Protein AF-A0A356FE10-F1 (afdb_monomer)

Nearest PDB structures (foldseek):
  3fyi-assembly2_D  TM=6.709E-01  e=7.633E-11  Cereibacter sphaeroides
  2yev-assembly2_B  TM=8.139E-01  e=1.250E-08  Thermus thermophilus HB8
  7jrp-assembly1_b  TM=6.715E-01  e=1.103E-09  Vigna radiata var. radiata
  5z62-assembly1_B  TM=6.660E-01  e=7.237E-09  Homo sapiens

Foldseek 3Di:
DAEADFVVVVPDDPDDDDDDPDPDDPPPDDPADPPADAAFFPLSVVVRVLVVVVCVVVV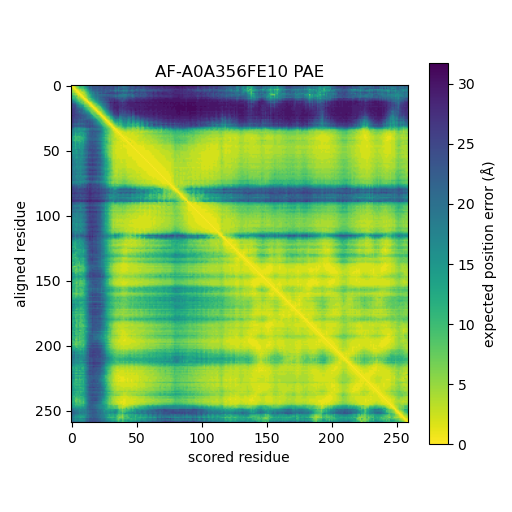VVVCVVVVVVVVCCVVVPDDPPDDDDDDDDDDVVVVVVVVVVVVVVVVVSVCSCVPDSNSVCCFVVVQQADPNRGHHHEAEWEWEQEVHAIKIKHAFPVRDRADADPVQDDPVRFRRGPDCVRIDIDRDDGGDAQTKYKYWYAFAWGQDPVVRDTHATDKDKWDFSNNVDIDIHHHPDIDMGITHGHPPPDDPPDDGDID

Structure (mmCIF, N/CA/C/O backbone):
data_AF-A0A356FE10-F1
#
_entry.id   AF-A0A356FE10-F1
#
loop_
_atom_site.group_PDB
_atom_site.id
_atom_site.t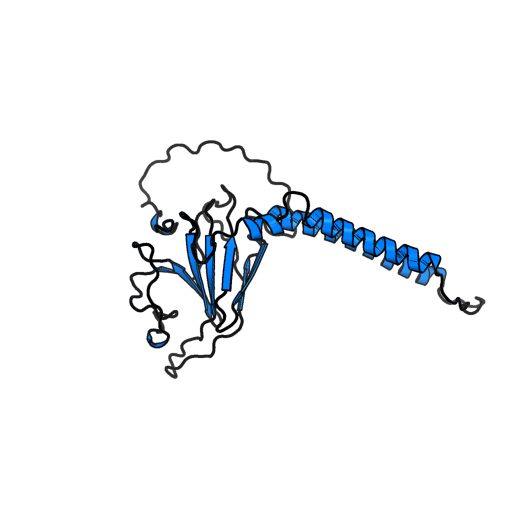ype_symbol
_atom_site.label_atom_id
_atom_site.label_alt_id
_atom_site.label_comp_id
_atom_site.label_asym_id
_atom_site.label_entity_id
_atom_site.label_seq_id
_atom_site.pdbx_PDB_ins_code
_atom_site.Cartn_x
_atom_site.Cartn_y
_atom_site.Cartn_z
_atom_site.occupancy
_atom_site.B_iso_or_equiv
_atom_site.auth_seq_id
_atom_site.auth_comp_id
_atom_site.auth_asym_id
_atom_site.auth_atom_id
_atom_site.pdbx_PDB_model_num
ATOM 1 N N . MET A 1 1 ? -18.218 15.200 17.651 1.00 38.66 1 MET A N 1
ATOM 2 C CA . MET A 1 1 ? -17.734 14.761 16.331 1.00 38.66 1 MET A CA 1
ATOM 3 C C . MET A 1 1 ? -18.334 13.389 16.083 1.00 38.66 1 MET A C 1
ATOM 5 O O . MET A 1 1 ? -18.002 12.474 16.818 1.00 38.66 1 MET A O 1
ATOM 9 N N . LEU A 1 2 ? -19.338 13.287 15.211 1.00 46.66 2 LEU A N 1
ATOM 10 C CA . LEU A 1 2 ? -20.044 12.025 14.965 1.00 46.66 2 LEU A CA 1
ATOM 11 C C . LEU A 1 2 ? -19.290 11.247 13.881 1.00 46.66 2 LEU A C 1
ATOM 13 O O . LEU A 1 2 ? -19.209 11.709 12.744 1.00 46.66 2 LEU A O 1
ATOM 17 N N . LEU A 1 3 ? -18.709 10.105 14.255 1.00 55.00 3 LEU A N 1
ATOM 18 C CA . LEU A 1 3 ? -18.203 9.117 13.302 1.00 55.00 3 LEU A CA 1
ATOM 19 C C . LEU A 1 3 ? -19.389 8.496 12.552 1.00 55.00 3 LEU A C 1
ATOM 21 O O . LEU A 1 3 ? -20.482 8.370 13.111 1.00 55.00 3 LEU A O 1
ATOM 25 N N . ALA A 1 4 ? -19.184 8.109 11.293 1.00 57.34 4 ALA A N 1
ATOM 26 C CA . ALA A 1 4 ? -20.209 7.381 10.551 1.00 57.34 4 ALA A CA 1
ATOM 27 C C . ALA A 1 4 ? -20.544 6.055 11.263 1.00 57.34 4 ALA A C 1
ATOM 29 O O . ALA A 1 4 ? -19.654 5.368 11.768 1.00 57.34 4 ALA A O 1
ATOM 30 N N . SER A 1 5 ? -21.830 5.697 11.327 1.00 51.38 5 SER A N 1
ATOM 31 C CA . SER A 1 5 ? -22.260 4.437 11.943 1.00 51.38 5 SER A CA 1
ATOM 32 C C . SER A 1 5 ? -21.763 3.232 11.132 1.00 51.38 5 SER A C 1
ATOM 34 O O . SER A 1 5 ? -21.758 3.286 9.902 1.00 51.38 5 SER A O 1
ATOM 36 N N . PRO A 1 6 ? -21.364 2.129 11.787 1.00 52.88 6 PRO A N 1
ATOM 37 C CA . PRO A 1 6 ? -20.840 0.963 11.089 1.00 52.88 6 PRO A CA 1
ATOM 38 C C . PRO A 1 6 ? -21.916 0.224 10.290 1.00 52.88 6 PRO A C 1
ATOM 40 O O . PRO A 1 6 ? -23.070 0.162 10.705 1.00 52.88 6 PRO A O 1
ATOM 43 N N . ALA A 1 7 ? -21.521 -0.409 9.179 1.00 47.62 7 ALA A N 1
ATOM 44 C CA . ALA A 1 7 ? -22.426 -1.162 8.303 1.00 47.62 7 ALA A CA 1
ATOM 45 C C . ALA A 1 7 ? -23.202 -2.275 9.043 1.00 47.62 7 ALA A C 1
ATOM 47 O O . ALA A 1 7 ? -24.360 -2.531 8.733 1.00 47.62 7 ALA A O 1
ATOM 48 N N . TRP A 1 8 ? -22.624 -2.874 10.093 1.00 48.75 8 TRP A N 1
ATOM 49 C CA . TRP A 1 8 ? -23.322 -3.858 10.935 1.00 48.75 8 TRP A CA 1
ATOM 50 C C . TRP A 1 8 ? -24.424 -3.250 11.815 1.00 48.75 8 TRP A C 1
ATOM 52 O O . TRP A 1 8 ? -25.320 -3.965 12.244 1.00 48.75 8 TRP A O 1
ATOM 62 N N . ALA A 1 9 ? -24.376 -1.948 12.112 1.00 52.69 9 ALA A N 1
ATOM 63 C CA . ALA A 1 9 ? -25.467 -1.258 12.805 1.00 52.69 9 ALA A CA 1
ATOM 64 C C . ALA A 1 9 ? -26.640 -0.943 11.857 1.00 52.69 9 ALA A C 1
ATOM 66 O O . ALA A 1 9 ? -27.697 -0.520 12.320 1.00 52.69 9 ALA A O 1
ATOM 67 N N . GLN A 1 10 ? -26.451 -1.153 10.548 1.00 44.50 10 GLN A N 1
ATOM 68 C CA . GLN A 1 10 ? -27.458 -0.988 9.502 1.00 44.50 10 GLN A CA 1
ATOM 69 C C . GLN A 1 10 ? -27.977 -2.321 8.942 1.00 44.50 10 GLN A C 1
ATOM 71 O O . GLN A 1 10 ? -28.722 -2.307 7.962 1.00 44.50 10 GLN A O 1
ATOM 76 N N . GLU A 1 11 ? -27.639 -3.462 9.561 1.00 41.22 11 GLU A N 1
ATOM 77 C CA . GLU A 1 11 ? -28.329 -4.730 9.299 1.00 41.22 11 GLU A CA 1
ATOM 78 C C . GLU A 1 11 ? -29.814 -4.548 9.647 1.00 41.22 11 GLU A C 1
ATOM 80 O O . GLU A 1 11 ? -30.221 -4.565 10.811 1.00 41.22 11 GLU A O 1
ATOM 85 N N . LYS A 1 12 ? -30.635 -4.300 8.621 1.00 37.78 12 LYS A N 1
ATOM 86 C CA . LYS A 1 12 ? -32.090 -4.326 8.740 1.00 37.78 12 LYS A CA 1
ATOM 87 C C . LYS A 1 12 ? -32.490 -5.733 9.181 1.00 37.78 12 LYS A C 1
ATOM 89 O O . LYS A 1 12 ? -32.100 -6.711 8.548 1.00 37.78 12 LYS A O 1
ATOM 94 N N . SER A 1 13 ? -33.319 -5.833 10.222 1.00 38.34 13 SER A N 1
ATOM 95 C CA . SER A 1 13 ? -34.160 -7.018 10.407 1.00 38.34 13 SER A CA 1
ATOM 96 C C . SER A 1 13 ? -34.866 -7.307 9.082 1.00 38.34 13 SER A C 1
ATOM 98 O O . SER A 1 13 ? -35.321 -6.362 8.437 1.00 38.34 13 SER A O 1
ATOM 100 N N . ALA A 1 14 ? -34.938 -8.577 8.689 1.00 38.81 14 ALA A N 1
ATOM 101 C CA . ALA A 1 14 ? -35.312 -9.070 7.359 1.00 38.81 14 ALA A CA 1
ATOM 102 C C . ALA A 1 14 ? -36.724 -8.701 6.833 1.00 38.81 14 ALA A C 1
ATOM 104 O O . ALA A 1 14 ? -37.168 -9.273 5.848 1.00 38.81 14 ALA A O 1
ATOM 105 N N . ASP A 1 15 ? -37.404 -7.716 7.418 1.00 39.62 15 ASP A N 1
ATOM 106 C CA . ASP A 1 15 ? -38.743 -7.269 7.050 1.00 39.62 15 ASP A CA 1
ATOM 107 C C . ASP A 1 15 ? -38.780 -5.739 6.854 1.00 39.62 15 ASP A C 1
ATOM 109 O O . ASP A 1 15 ? -39.151 -4.988 7.755 1.00 39.62 15 ASP A O 1
ATOM 113 N N . ALA A 1 16 ? -38.392 -5.246 5.670 1.00 30.84 16 ALA A N 1
ATOM 114 C CA . ALA A 1 16 ? -38.829 -3.937 5.159 1.00 30.84 16 ALA A CA 1
ATOM 115 C C . ALA A 1 16 ? -38.638 -3.843 3.629 1.00 30.84 16 ALA A C 1
ATOM 117 O O . ALA A 1 16 ? -37.602 -4.273 3.119 1.00 30.84 16 ALA A O 1
ATOM 118 N N . PRO A 1 17 ? -39.603 -3.266 2.888 1.00 37.72 17 PRO A N 1
ATOM 119 C CA . PRO A 1 17 ? -39.765 -3.495 1.456 1.00 37.72 17 PRO A CA 1
ATOM 120 C C . PRO A 1 17 ? -38.720 -2.776 0.598 1.00 37.72 17 PRO A C 1
ATOM 122 O O . PRO A 1 17 ? -38.254 -1.679 0.916 1.00 37.72 17 PRO A O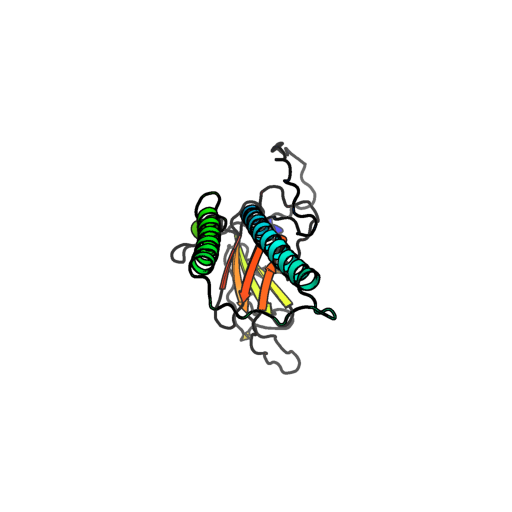 1
ATOM 125 N N . ALA A 1 18 ? -38.404 -3.410 -0.531 1.00 36.53 18 ALA A N 1
ATOM 126 C CA . ALA A 1 18 ? -37.609 -2.859 -1.614 1.00 36.53 18 ALA A CA 1
ATOM 127 C C . ALA A 1 18 ? -38.255 -1.572 -2.151 1.00 36.53 18 ALA A C 1
ATOM 129 O O . ALA A 1 18 ? -39.350 -1.603 -2.711 1.00 36.53 18 ALA A O 1
ATOM 130 N N . ALA A 1 19 ? -37.570 -0.441 -2.000 1.00 31.08 19 ALA A N 1
ATOM 131 C CA . ALA A 1 19 ? -37.953 0.809 -2.638 1.00 31.08 19 ALA A CA 1
ATOM 132 C C . ALA A 1 19 ? -36.723 1.470 -3.272 1.00 31.08 19 ALA A C 1
ATOM 134 O O . ALA A 1 19 ? -35.792 1.874 -2.580 1.00 31.08 19 ALA A O 1
ATOM 135 N N . ALA A 1 20 ? -36.791 1.561 -4.603 1.00 30.88 20 ALA A N 1
ATOM 136 C CA . ALA A 1 20 ? -36.029 2.418 -5.507 1.00 30.88 20 ALA A CA 1
ATOM 137 C C . ALA A 1 20 ? -34.494 2.283 -5.489 1.00 30.88 20 ALA A C 1
ATOM 139 O O . ALA A 1 20 ? -33.769 3.175 -5.052 1.00 30.88 20 ALA A O 1
ATOM 140 N N . ALA A 1 21 ? -33.997 1.213 -6.116 1.00 31.08 21 ALA A N 1
ATOM 141 C CA . ALA A 1 21 ? -32.694 1.252 -6.770 1.00 31.08 21 ALA A CA 1
ATOM 142 C C . ALA A 1 21 ? -32.769 2.260 -7.932 1.00 31.08 21 ALA A C 1
ATOM 144 O O . ALA A 1 21 ? -33.359 1.986 -8.978 1.00 31.08 21 ALA A O 1
ATOM 145 N N . SER A 1 22 ? -32.223 3.458 -7.725 1.00 33.75 22 SER A N 1
ATOM 146 C CA . SER A 1 22 ? -31.935 4.386 -8.816 1.00 33.75 22 SER A CA 1
ATOM 147 C C . SER A 1 22 ? -30.901 3.730 -9.725 1.00 33.75 22 SER A C 1
ATOM 149 O O . SER A 1 22 ? -29.815 3.379 -9.266 1.00 33.75 22 SER A O 1
ATOM 151 N N . ALA A 1 23 ? -31.242 3.572 -11.002 1.00 36.22 23 ALA A N 1
ATOM 152 C CA . ALA A 1 23 ? -30.341 3.115 -12.049 1.00 36.22 23 ALA A CA 1
ATOM 153 C C . ALA A 1 23 ? -29.201 4.132 -12.233 1.00 36.22 23 ALA A C 1
ATOM 155 O O . ALA A 1 23 ? -29.301 5.064 -13.027 1.00 36.22 23 ALA A O 1
ATOM 156 N N . ALA A 1 24 ? -28.127 3.981 -11.460 1.00 33.78 24 ALA A N 1
ATOM 157 C CA . ALA A 1 24 ? -26.840 4.560 -11.804 1.00 33.78 24 ALA A CA 1
ATOM 158 C C . ALA A 1 24 ? -26.263 3.699 -12.932 1.00 33.78 24 ALA A C 1
ATOM 160 O O . ALA A 1 24 ? -26.149 2.482 -12.784 1.00 33.78 24 ALA A O 1
ATOM 161 N N . GLY A 1 25 ? -25.989 4.322 -14.079 1.00 31.62 25 GLY A N 1
ATOM 162 C CA . GLY A 1 25 ? -25.414 3.643 -15.232 1.00 31.62 25 GLY A CA 1
ATOM 163 C C . GLY A 1 25 ? -24.163 2.872 -14.827 1.00 31.62 25 GLY A C 1
ATOM 164 O O . GLY A 1 25 ? -23.282 3.415 -14.166 1.00 31.62 25 GLY A O 1
ATOM 165 N N . HIS A 1 26 ? -24.104 1.599 -15.206 1.00 38.22 26 HIS A N 1
ATOM 166 C CA . HIS A 1 26 ? -22.867 0.841 -15.161 1.00 38.22 26 HIS A CA 1
ATOM 167 C C . HIS A 1 26 ? -21.914 1.471 -16.178 1.00 38.22 26 HIS A C 1
ATOM 169 O O . HIS A 1 26 ? -22.049 1.246 -17.382 1.00 38.22 26 HIS A O 1
ATOM 175 N N . GLU A 1 27 ? -20.985 2.305 -15.708 1.00 43.00 27 GLU A N 1
ATOM 176 C CA . GLU A 1 27 ? -19.755 2.537 -16.457 1.00 43.00 27 GLU A CA 1
ATOM 177 C C . GLU A 1 27 ? -19.149 1.161 -16.724 1.00 43.00 27 GLU A C 1
ATOM 179 O O . GLU A 1 27 ? -19.000 0.350 -15.809 1.00 43.00 27 GLU A O 1
ATOM 184 N N . ALA A 1 28 ? -18.926 0.856 -18.002 1.00 41.53 28 ALA A N 1
ATOM 185 C CA . ALA A 1 28 ? -18.401 -0.431 -18.412 1.00 41.53 28 ALA A CA 1
ATOM 186 C C . ALA A 1 28 ? -17.086 -0.686 -17.667 1.00 41.53 28 ALA A C 1
ATOM 188 O O . ALA A 1 28 ? -16.142 0.094 -17.801 1.00 41.53 28 ALA A O 1
ATOM 189 N N . GLU A 1 29 ? -17.051 -1.763 -16.880 1.00 53.62 29 GLU A N 1
ATOM 190 C CA . GLU A 1 29 ? -15.848 -2.255 -16.215 1.00 53.62 29 GLU A CA 1
ATOM 191 C C . GLU A 1 29 ? -14.743 -2.352 -17.274 1.00 53.62 29 GLU A C 1
ATOM 193 O O . GLU A 1 29 ? -14.856 -3.112 -18.243 1.00 53.62 29 GLU A O 1
ATOM 198 N N . LYS A 1 30 ? -13.691 -1.533 -17.145 1.00 54.06 30 LYS A N 1
ATOM 199 C CA . LYS A 1 30 ? -12.496 -1.707 -17.973 1.00 54.06 30 LYS A CA 1
ATOM 200 C C . LYS A 1 30 ? -12.010 -3.135 -17.719 1.00 54.06 30 LYS A C 1
ATOM 202 O O . LYS A 1 30 ? -11.870 -3.495 -16.550 1.00 54.06 30 LYS A O 1
ATOM 207 N N . PRO A 1 31 ? -11.761 -3.957 -18.753 1.00 52.69 31 PRO A N 1
ATOM 208 C CA . PRO A 1 31 ? -11.253 -5.298 -18.525 1.00 52.69 31 PRO A CA 1
ATOM 209 C C . PRO A 1 31 ? -9.912 -5.179 -17.797 1.00 52.69 31 PRO A C 1
ATOM 211 O O . PRO A 1 31 ? -8.932 -4.690 -18.362 1.00 52.69 31 PRO A O 1
ATOM 214 N N . GLY A 1 32 ? -9.901 -5.572 -16.522 1.00 59.28 32 GLY A N 1
ATOM 215 C CA . GLY A 1 32 ? -8.694 -5.629 -15.712 1.00 59.28 32 GLY A CA 1
ATOM 216 C C . GLY A 1 32 ? -7.682 -6.612 -16.303 1.00 59.28 32 GLY A C 1
ATOM 217 O O . GLY A 1 32 ? -7.983 -7.405 -17.200 1.00 59.28 32 GLY A O 1
ATOM 218 N N . LEU A 1 33 ? -6.450 -6.580 -15.798 1.00 70.75 33 LEU A N 1
ATOM 219 C CA . LEU A 1 33 ? -5.452 -7.589 -16.148 1.00 70.75 33 LEU A CA 1
ATOM 220 C C . LEU A 1 33 ? -5.991 -8.937 -15.679 1.00 70.75 33 LEU A C 1
ATOM 222 O O . LEU A 1 33 ? -6.289 -9.082 -14.500 1.00 70.75 33 LEU A O 1
ATOM 226 N N . PHE A 1 34 ? -6.075 -9.931 -16.568 1.00 78.19 34 PHE A N 1
ATOM 227 C CA . PHE A 1 34 ? -6.737 -11.208 -16.260 1.00 78.19 34 PHE A CA 1
ATOM 228 C C . PHE A 1 34 ? -6.164 -11.935 -15.025 1.00 78.19 34 PHE A C 1
ATOM 230 O O . PHE A 1 34 ? -6.809 -12.824 -14.478 1.00 78.19 34 PHE A O 1
ATOM 237 N N . TRP A 1 35 ? -4.935 -11.599 -14.618 1.00 82.31 35 TRP A N 1
ATOM 238 C CA . TRP A 1 35 ? -4.234 -12.181 -13.472 1.00 82.31 35 TRP A CA 1
ATOM 239 C C . TRP A 1 35 ? -4.265 -11.318 -12.206 1.00 82.31 35 TRP A C 1
ATOM 241 O O . TRP A 1 35 ? -3.722 -11.738 -11.184 1.00 82.31 35 TRP A O 1
ATOM 251 N N . MET A 1 36 ? -4.828 -10.111 -12.260 1.00 85.56 36 MET A N 1
ATOM 252 C CA . MET A 1 36 ? -4.944 -9.235 -11.098 1.00 85.56 36 MET A CA 1
ATOM 253 C C . MET A 1 36 ? -6.373 -9.254 -10.558 1.00 85.56 36 MET A C 1
ATOM 255 O O . MET A 1 36 ? -7.317 -9.256 -11.342 1.00 85.56 36 MET A O 1
ATOM 259 N N . PRO A 1 37 ? -6.550 -9.245 -9.227 1.00 87.25 37 PRO A N 1
ATOM 260 C CA . PRO A 1 37 ? -7.875 -9.133 -8.643 1.00 87.25 37 PRO A CA 1
ATOM 261 C C . PRO A 1 37 ? -8.421 -7.720 -8.850 1.00 87.25 37 PRO A C 1
ATOM 263 O O . PRO A 1 37 ? -7.641 -6.758 -8.920 1.00 87.25 37 PRO A O 1
ATOM 266 N N . ASP A 1 38 ? -9.747 -7.612 -8.877 1.00 86.19 38 ASP A N 1
ATOM 267 C CA . ASP A 1 38 ? -10.459 -6.368 -9.157 1.00 86.19 38 ASP A CA 1
ATOM 268 C C . ASP A 1 38 ? -10.053 -5.243 -8.204 1.00 86.19 38 ASP A C 1
ATOM 270 O O . ASP A 1 38 ? -9.989 -5.415 -6.980 1.00 86.19 38 ASP A O 1
ATOM 274 N N . ALA A 1 39 ? -9.782 -4.073 -8.776 1.00 89.06 39 ALA A N 1
ATOM 275 C CA . ALA A 1 39 ? -9.490 -2.863 -8.028 1.00 89.06 39 ALA A CA 1
ATOM 276 C C . ALA A 1 39 ? -10.796 -2.255 -7.498 1.00 89.06 39 ALA A C 1
ATOM 278 O O . ALA A 1 39 ? -11.596 -1.729 -8.273 1.00 89.06 39 ALA A O 1
ATOM 279 N N . ILE A 1 40 ? -11.002 -2.293 -6.180 1.00 90.00 40 ILE A N 1
ATOM 280 C CA . ILE A 1 40 ? -12.242 -1.822 -5.530 1.00 90.00 40 ILE A CA 1
ATOM 281 C C . ILE A 1 40 ? -12.091 -0.450 -4.859 1.00 90.00 40 ILE A C 1
ATOM 283 O O . ILE A 1 40 ? -13.084 0.195 -4.524 1.00 90.00 40 ILE A O 1
ATOM 287 N N . SER A 1 41 ? -10.857 0.017 -4.651 1.00 91.19 41 SER A N 1
ATOM 288 C CA . SER A 1 41 ? -10.584 1.344 -4.090 1.00 91.19 41 SER A CA 1
ATOM 289 C C . SER A 1 41 ? -10.676 2.440 -5.155 1.00 91.19 41 SER A C 1
ATOM 291 O O . SER A 1 41 ? -10.445 2.202 -6.341 1.00 91.19 41 SER A O 1
ATOM 293 N N . THR A 1 42 ? -10.969 3.674 -4.738 1.00 90.88 42 THR A N 1
ATOM 294 C CA . THR A 1 42 ? -11.097 4.828 -5.650 1.00 90.88 42 THR A CA 1
ATOM 295 C C . THR A 1 42 ? -9.810 5.196 -6.391 1.00 90.88 42 THR A C 1
ATOM 297 O O . THR A 1 42 ? -9.872 5.930 -7.367 1.00 90.88 42 THR A O 1
ATOM 300 N N . TYR A 1 43 ? -8.649 4.726 -5.933 1.00 89.19 43 TYR A N 1
ATOM 301 C CA . TYR A 1 43 ? -7.352 4.941 -6.587 1.00 89.19 43 TYR A CA 1
ATOM 302 C C . TYR A 1 43 ? -6.762 3.658 -7.190 1.00 89.19 43 TYR A C 1
ATOM 304 O O . TYR A 1 43 ? -5.693 3.711 -7.788 1.00 89.19 43 TYR A O 1
ATOM 312 N N . GLY A 1 44 ? -7.418 2.503 -7.034 1.00 89.94 44 GLY A N 1
ATOM 313 C CA . GLY A 1 44 ? -6.852 1.220 -7.452 1.00 89.94 44 GLY A CA 1
ATOM 314 C C . GLY A 1 44 ? -6.613 1.130 -8.962 1.00 89.94 44 GLY A C 1
ATOM 315 O O . GLY A 1 44 ? -5.580 0.618 -9.378 1.00 89.94 44 GLY A O 1
ATOM 316 N N . GLU A 1 45 ? -7.503 1.702 -9.777 1.00 87.38 45 GLU A N 1
ATOM 317 C CA . GLU A 1 45 ? -7.344 1.723 -11.240 1.00 87.38 45 GLU A CA 1
ATOM 318 C C . GLU A 1 45 ? -6.114 2.511 -11.690 1.00 87.38 45 GLU A C 1
ATOM 320 O O . GLU A 1 45 ? -5.376 2.047 -12.550 1.00 87.38 45 GLU A O 1
ATOM 325 N N . GLY A 1 46 ? -5.832 3.665 -11.079 1.00 87.81 46 GLY A N 1
ATOM 326 C CA . GLY A 1 46 ? -4.645 4.437 -11.447 1.00 87.81 46 GLY A CA 1
ATOM 327 C C . GLY A 1 46 ? -3.337 3.741 -11.043 1.00 87.81 46 GLY A C 1
ATOM 328 O O . GLY A 1 46 ? -2.325 3.885 -11.731 1.00 87.81 46 GLY A O 1
ATOM 329 N N . VAL A 1 47 ? -3.351 2.931 -9.975 1.00 89.31 47 VAL A N 1
ATOM 330 C CA . VAL A 1 47 ? -2.224 2.047 -9.630 1.00 89.31 47 VAL A CA 1
ATOM 331 C C . VAL A 1 47 ? -2.051 0.956 -10.690 1.00 89.31 47 VAL A C 1
ATOM 333 O O . VAL A 1 47 ? -0.919 0.680 -11.092 1.00 89.31 47 VAL A O 1
ATOM 336 N N . ASP A 1 48 ? -3.149 0.369 -11.165 1.00 89.75 48 ASP A N 1
ATOM 337 C CA . ASP A 1 48 ? -3.128 -0.669 -12.200 1.00 89.75 48 ASP A CA 1
ATOM 338 C C . ASP A 1 48 ? -2.640 -0.123 -13.549 1.00 89.75 48 ASP A C 1
ATOM 340 O O . ASP A 1 48 ? -1.771 -0.733 -14.174 1.00 89.75 48 ASP A O 1
ATOM 344 N N . ASP A 1 49 ? -3.106 1.057 -13.961 1.00 87.88 49 ASP A N 1
ATOM 345 C CA . ASP A 1 49 ? -2.673 1.725 -15.194 1.00 87.88 49 ASP A CA 1
ATOM 346 C C . ASP A 1 49 ? -1.161 2.014 -15.174 1.00 87.88 49 ASP A C 1
ATOM 348 O O . ASP A 1 49 ? -0.437 1.731 -16.138 1.00 87.88 49 ASP A O 1
ATOM 352 N N . LEU A 1 50 ? -0.651 2.514 -14.043 1.00 89.06 50 LEU A N 1
ATOM 353 C CA . LEU A 1 50 ? 0.781 2.738 -13.846 1.00 89.06 50 LEU A CA 1
ATOM 354 C C . LEU A 1 50 ? 1.573 1.425 -13.882 1.00 89.06 50 LEU A C 1
ATOM 356 O O . LEU A 1 50 ? 2.645 1.362 -14.493 1.00 89.06 50 LEU A O 1
ATOM 360 N N . PHE A 1 51 ? 1.062 0.382 -13.226 1.00 90.19 51 PHE A N 1
ATOM 361 C CA . PHE A 1 51 ? 1.683 -0.938 -13.237 1.00 90.19 51 PHE A CA 1
ATOM 362 C C . PHE A 1 51 ? 1.804 -1.473 -14.668 1.00 90.19 51 PHE A C 1
ATOM 364 O O . PHE A 1 51 ? 2.891 -1.891 -15.066 1.00 90.19 51 PHE A O 1
ATOM 371 N N . VAL A 1 52 ? 0.733 -1.399 -15.465 1.00 90.56 52 VAL A N 1
ATOM 372 C CA . VAL A 1 52 ? 0.716 -1.842 -16.871 1.00 90.56 52 VAL A CA 1
ATOM 373 C C . VAL A 1 52 ? 1.718 -1.067 -17.716 1.00 90.56 52 VAL A C 1
ATOM 375 O O . VAL A 1 52 ? 2.453 -1.668 -18.504 1.00 90.56 52 VAL A O 1
ATOM 378 N N . LEU A 1 53 ? 1.783 0.255 -17.542 1.00 90.81 53 LEU A N 1
ATOM 379 C CA . LEU A 1 53 ? 2.739 1.103 -18.250 1.00 90.81 53 LEU A CA 1
ATOM 380 C C . LEU A 1 53 ? 4.183 0.663 -17.974 1.00 90.81 53 LEU A C 1
ATOM 382 O O . LEU A 1 53 ? 4.956 0.431 -18.907 1.00 90.81 53 LEU A O 1
ATOM 386 N N . ILE A 1 54 ? 4.543 0.516 -16.695 1.00 92.44 54 ILE A N 1
ATOM 387 C CA . ILE A 1 54 ? 5.891 0.097 -16.288 1.00 92.44 54 ILE A CA 1
ATOM 388 C C . ILE A 1 54 ? 6.171 -1.330 -16.767 1.00 92.44 54 ILE A C 1
ATOM 390 O O . ILE A 1 54 ? 7.262 -1.601 -17.278 1.00 92.44 54 ILE A O 1
ATOM 394 N N . PHE A 1 55 ? 5.192 -2.229 -16.656 1.00 94.19 55 PHE A N 1
ATOM 395 C CA . PHE A 1 55 ? 5.300 -3.612 -17.107 1.00 94.19 55 PHE A CA 1
ATOM 396 C C . PHE A 1 55 ? 5.648 -3.693 -18.597 1.00 94.19 55 PHE A C 1
ATOM 398 O O . PHE A 1 55 ? 6.581 -4.402 -18.965 1.00 94.19 55 PHE A O 1
ATOM 405 N N . TRP A 1 56 ? 4.984 -2.918 -19.459 1.00 95.00 56 TRP A N 1
ATOM 406 C CA . TRP A 1 56 ? 5.292 -2.921 -20.893 1.00 95.00 56 TRP A CA 1
ATOM 407 C C . TRP A 1 56 ? 6.618 -2.243 -21.234 1.00 95.00 56 TRP A C 1
ATOM 409 O O . TRP A 1 56 ? 7.364 -2.774 -22.055 1.00 95.00 56 TRP A O 1
ATOM 419 N N . ILE A 1 57 ? 6.956 -1.118 -20.594 1.00 94.81 57 ILE A N 1
ATOM 420 C CA . ILE A 1 57 ? 8.255 -0.452 -20.806 1.00 94.81 57 ILE A CA 1
ATOM 421 C C . ILE A 1 57 ? 9.404 -1.405 -20.450 1.00 94.81 57 ILE A C 1
ATOM 423 O O . ILE A 1 57 ? 10.329 -1.603 -21.240 1.00 94.81 57 ILE A O 1
ATOM 427 N N . THR A 1 58 ? 9.330 -2.023 -19.270 1.00 95.62 58 THR A N 1
ATOM 428 C CA . THR A 1 58 ? 10.354 -2.964 -18.796 1.00 95.62 58 THR A CA 1
ATOM 429 C C . THR A 1 58 ? 10.338 -4.273 -19.582 1.00 95.62 58 THR A C 1
ATOM 431 O O . THR A 1 58 ? 11.405 -4.789 -19.901 1.00 95.62 58 THR A O 1
ATOM 434 N N . GLY A 1 59 ? 9.164 -4.767 -19.982 1.00 97.00 59 GLY A N 1
ATOM 435 C CA . GLY A 1 59 ? 9.009 -5.948 -20.831 1.00 97.00 59 GLY A CA 1
ATOM 436 C C . GLY A 1 59 ? 9.629 -5.775 -22.220 1.00 97.00 59 GLY A C 1
ATOM 437 O O . GLY A 1 59 ? 10.352 -6.656 -22.681 1.00 97.00 59 GLY A O 1
ATOM 438 N N . ILE A 1 60 ? 9.428 -4.624 -22.872 1.00 97.06 60 ILE A N 1
ATOM 439 C CA . ILE A 1 60 ? 10.074 -4.310 -24.158 1.00 97.06 60 ILE A CA 1
ATOM 440 C C . ILE A 1 60 ? 11.592 -4.235 -23.982 1.00 97.06 60 ILE A C 1
ATOM 442 O O . ILE A 1 60 ? 12.326 -4.839 -24.764 1.00 97.06 60 ILE A O 1
ATOM 446 N N . ALA A 1 61 ? 12.070 -3.537 -22.947 1.00 95.31 61 ALA A N 1
ATOM 447 C CA . ALA A 1 61 ? 13.501 -3.453 -22.660 1.00 95.31 61 ALA A CA 1
ATOM 448 C C . ALA A 1 61 ? 14.113 -4.842 -22.414 1.00 95.31 61 ALA A C 1
ATOM 450 O O . ALA A 1 61 ? 15.165 -5.152 -22.972 1.00 95.31 61 ALA A O 1
ATOM 451 N N . PHE A 1 62 ? 13.425 -5.697 -21.652 1.00 97.75 62 PHE A N 1
ATOM 452 C CA . PHE A 1 62 ? 13.813 -7.086 -21.417 1.00 97.75 62 PHE A CA 1
ATOM 453 C C . PHE A 1 62 ? 13.926 -7.869 -22.729 1.00 97.75 62 PHE A C 1
ATOM 455 O O . PHE A 1 62 ? 14.980 -8.432 -23.006 1.00 97.75 62 PHE A O 1
ATOM 462 N N . VAL A 1 63 ? 12.900 -7.838 -23.588 1.00 98.38 63 VAL A N 1
ATOM 463 C CA . VAL A 1 63 ? 12.925 -8.535 -24.889 1.00 98.38 63 VAL A CA 1
ATOM 464 C C . VAL A 1 63 ? 14.055 -8.025 -25.787 1.00 98.38 63 VAL A C 1
ATOM 466 O O . VAL A 1 63 ? 14.698 -8.823 -26.467 1.00 98.38 63 VAL A O 1
ATOM 469 N N . VAL A 1 64 ? 14.331 -6.718 -25.790 1.00 96.81 64 VAL A N 1
ATOM 470 C CA . VAL A 1 64 ? 15.447 -6.143 -26.559 1.00 96.81 64 VAL A CA 1
ATOM 471 C C . VAL A 1 64 ? 16.792 -6.645 -26.035 1.00 96.81 64 VAL A C 1
ATOM 473 O O . VAL A 1 64 ? 17.624 -7.075 -26.831 1.00 96.81 64 VAL A O 1
ATOM 476 N N . VAL A 1 65 ? 17.011 -6.620 -24.718 1.00 96.69 65 VAL A N 1
ATOM 477 C CA . VAL A 1 65 ? 18.271 -7.070 -24.103 1.00 96.69 65 VAL A CA 1
ATOM 478 C C . VAL A 1 65 ? 18.478 -8.570 -24.307 1.00 96.69 65 VAL A C 1
ATOM 480 O O . VAL A 1 65 ? 19.530 -8.972 -24.803 1.00 96.69 65 VAL A O 1
ATOM 483 N N . GLU A 1 66 ? 17.473 -9.390 -24.002 1.00 98.00 66 GLU A N 1
ATOM 484 C CA . GLU A 1 66 ? 17.516 -10.842 -24.209 1.00 98.00 66 GLU A CA 1
ATOM 485 C C . GLU A 1 66 ? 17.687 -11.189 -25.692 1.00 98.00 66 GLU A C 1
ATOM 487 O O . GLU A 1 66 ? 18.507 -12.031 -26.054 1.00 98.00 66 GLU A O 1
ATOM 492 N N . GLY A 1 67 ? 16.974 -10.490 -26.579 1.00 98.19 67 GLY A N 1
ATOM 493 C CA . GLY A 1 67 ? 17.093 -10.657 -28.024 1.00 98.19 67 GLY A CA 1
ATOM 494 C C . GLY A 1 67 ? 18.494 -10.330 -28.538 1.00 98.19 67 GLY A C 1
ATOM 495 O O . GLY A 1 67 ? 19.057 -11.107 -29.310 1.00 98.19 67 GLY A O 1
ATOM 496 N N . LEU A 1 68 ? 19.092 -9.222 -28.083 1.00 97.12 68 LEU A N 1
ATOM 497 C CA . LEU A 1 68 ? 20.474 -8.858 -28.411 1.00 97.12 68 LEU A CA 1
ATOM 498 C C . LEU A 1 68 ? 21.475 -9.864 -27.842 1.00 97.12 68 LEU A C 1
ATOM 500 O O . LEU A 1 68 ? 22.421 -10.232 -28.537 1.00 97.12 68 LEU A O 1
ATOM 504 N N . MET A 1 69 ? 21.260 -10.343 -26.617 1.00 97.31 69 MET A N 1
ATOM 505 C CA . MET A 1 69 ? 22.114 -11.353 -25.997 1.00 97.31 69 MET A CA 1
ATOM 506 C C . MET A 1 69 ? 22.073 -12.669 -26.778 1.00 97.31 69 MET A C 1
ATOM 508 O O . MET A 1 69 ? 23.124 -13.188 -27.157 1.00 97.31 69 MET A O 1
ATOM 512 N N . LEU A 1 70 ? 20.879 -13.183 -27.086 1.00 97.75 70 LEU A N 1
ATOM 513 C CA . LEU A 1 70 ? 20.708 -14.371 -27.923 1.00 97.75 70 LEU A CA 1
ATOM 514 C C . LEU A 1 70 ? 21.328 -14.156 -29.305 1.00 97.75 70 LEU A C 1
ATOM 516 O O . LEU A 1 70 ? 22.063 -15.016 -29.792 1.00 97.75 70 LEU A O 1
ATOM 520 N N . TRP A 1 71 ? 21.103 -12.993 -29.922 1.00 97.19 71 TRP A N 1
ATOM 521 C CA . TRP A 1 71 ? 21.715 -12.650 -31.203 1.00 97.19 71 TRP A CA 1
ATOM 522 C C . TRP A 1 71 ? 23.243 -12.680 -31.128 1.00 97.19 71 TRP A C 1
ATOM 524 O O . TRP A 1 71 ? 23.869 -13.316 -31.978 1.00 97.19 71 TRP A O 1
ATOM 534 N N . PHE A 1 72 ? 23.854 -12.076 -30.103 1.00 93.94 72 PHE A N 1
ATOM 535 C CA . PHE A 1 72 ? 25.302 -12.119 -29.901 1.00 93.94 72 PHE A CA 1
ATOM 536 C C . PHE A 1 72 ? 25.803 -13.550 -29.691 1.00 93.94 72 PHE A C 1
ATOM 538 O O . PHE A 1 72 ? 26.791 -13.935 -30.318 1.00 93.94 72 PHE A O 1
ATOM 545 N N . LEU A 1 73 ? 25.103 -14.361 -28.890 1.00 93.62 73 LEU A N 1
ATOM 546 C CA . LEU A 1 73 ? 25.439 -15.772 -28.688 1.00 93.62 73 LEU A CA 1
ATOM 547 C C . LEU A 1 73 ? 25.442 -16.538 -30.015 1.00 93.62 73 LEU A C 1
ATOM 549 O O . LEU A 1 73 ? 26.395 -17.254 -30.309 1.00 93.62 73 LEU A O 1
ATOM 553 N N . PHE A 1 74 ? 24.426 -16.367 -30.862 1.00 92.44 74 PHE A N 1
ATOM 554 C CA . PHE A 1 74 ? 24.366 -17.066 -32.150 1.00 92.44 74 PHE A CA 1
ATOM 555 C C . PHE A 1 74 ? 25.361 -16.524 -33.182 1.00 92.44 74 PHE A C 1
ATOM 557 O O . PHE A 1 74 ? 25.986 -17.307 -33.912 1.00 92.44 74 PHE A O 1
ATOM 564 N N . ARG A 1 75 ? 25.506 -15.196 -33.263 1.00 89.56 75 ARG A N 1
ATOM 565 C CA . ARG A 1 75 ? 26.320 -14.499 -34.270 1.00 89.56 75 ARG A CA 1
ATOM 566 C C . ARG A 1 75 ? 27.815 -14.584 -33.987 1.00 89.56 75 ARG A C 1
ATOM 568 O O . ARG A 1 75 ? 28.590 -14.652 -34.947 1.00 89.56 75 ARG A O 1
ATOM 575 N N . TYR A 1 76 ? 28.200 -14.565 -32.713 1.00 88.44 76 TYR A N 1
ATOM 576 C CA . TYR A 1 76 ? 29.588 -14.547 -32.250 1.00 88.44 76 TYR A CA 1
ATOM 577 C C . TYR A 1 76 ? 29.997 -15.826 -31.501 1.00 88.44 76 TYR A C 1
ATOM 579 O O . TYR A 1 76 ? 31.059 -15.841 -30.880 1.00 88.44 76 TYR A O 1
ATOM 587 N N . ARG A 1 77 ? 29.220 -16.927 -31.571 1.00 88.81 77 ARG A N 1
ATOM 588 C CA . ARG A 1 77 ? 29.693 -18.222 -31.042 1.00 88.81 77 ARG A CA 1
ATOM 589 C C . ARG A 1 77 ? 31.010 -18.635 -31.689 1.00 88.81 77 ARG A C 1
ATOM 591 O O . ARG A 1 77 ? 31.186 -18.498 -32.902 1.00 88.81 77 ARG A O 1
ATOM 598 N N . ASN A 1 78 ? 31.880 -19.230 -30.881 1.00 85.94 78 ASN A N 1
ATOM 599 C CA . ASN A 1 78 ? 33.132 -19.798 -31.353 1.00 85.94 78 ASN A CA 1
ATOM 600 C C . ASN A 1 78 ? 32.880 -20.926 -32.370 1.00 85.94 78 ASN A C 1
ATOM 602 O O . ASN A 1 78 ? 31.995 -21.764 -32.177 1.00 85.94 78 ASN A O 1
ATOM 606 N N . ARG A 1 79 ? 33.667 -20.946 -33.445 1.00 83.88 79 ARG A N 1
ATOM 607 C CA . ARG A 1 79 ? 33.678 -21.989 -34.478 1.00 83.88 79 ARG A CA 1
ATOM 608 C C . ARG A 1 79 ? 35.110 -22.153 -34.980 1.00 83.88 79 ARG A C 1
ATOM 610 O O . ARG A 1 79 ? 35.886 -21.198 -34.956 1.00 83.88 79 ARG A O 1
ATOM 617 N N . GLU A 1 80 ? 35.448 -23.348 -35.449 1.00 80.75 80 GLU A N 1
ATOM 618 C CA . GLU A 1 80 ? 36.766 -23.613 -36.029 1.00 80.75 80 GLU A CA 1
ATOM 619 C C . GLU A 1 80 ? 37.038 -22.657 -37.204 1.00 80.75 80 GLU A C 1
ATOM 621 O O . GLU A 1 80 ? 36.184 -22.457 -38.067 1.00 80.75 80 GLU A O 1
ATOM 626 N N . GLY A 1 81 ? 38.211 -22.017 -37.196 1.00 78.19 81 GLY A N 1
ATOM 627 C CA . GLY A 1 81 ? 38.625 -21.051 -38.219 1.00 78.19 81 GLY A CA 1
ATOM 628 C C . GLY A 1 81 ? 38.172 -19.598 -38.010 1.00 78.19 81 GLY A C 1
ATOM 629 O O . GLY A 1 81 ? 38.523 -18.753 -38.829 1.00 78.19 81 GLY A O 1
ATOM 630 N N . HIS A 1 82 ? 37.434 -19.269 -36.942 1.00 78.38 82 HIS A N 1
ATOM 631 C CA . HIS A 1 82 ? 37.099 -17.873 -36.629 1.00 78.38 82 HIS A CA 1
ATOM 632 C C . HIS A 1 82 ? 38.261 -17.135 -35.947 1.00 78.38 82 HIS A C 1
ATOM 634 O O . HIS A 1 82 ? 38.941 -17.682 -35.077 1.00 78.38 82 HIS A O 1
ATOM 640 N N . GLU A 1 83 ? 38.468 -15.871 -36.329 1.00 76.50 83 GLU A N 1
ATOM 641 C CA . GLU A 1 83 ? 39.456 -14.993 -35.695 1.00 76.50 83 GLU A CA 1
ATOM 642 C C . GLU A 1 83 ? 39.153 -14.774 -34.205 1.00 76.50 83 GLU A C 1
ATOM 644 O O . GLU A 1 83 ? 37.998 -14.780 -33.767 1.00 76.50 83 GLU A O 1
ATOM 649 N N . LYS A 1 84 ? 40.215 -14.569 -33.414 1.00 76.88 84 LYS A N 1
ATOM 650 C CA . LYS A 1 84 ? 40.101 -14.254 -31.983 1.00 76.88 84 LYS A CA 1
ATOM 651 C C . LYS A 1 84 ? 39.320 -12.952 -31.783 1.00 76.88 84 LYS A C 1
ATOM 653 O O . LYS A 1 84 ? 39.381 -12.050 -32.612 1.00 76.88 84 LYS A O 1
ATOM 658 N N . ALA A 1 85 ? 38.617 -12.851 -30.654 1.00 79.56 85 ALA A N 1
ATOM 659 C CA . ALA A 1 85 ? 37.832 -11.671 -30.306 1.00 79.56 85 ALA A CA 1
ATOM 660 C C . ALA A 1 85 ? 38.674 -10.382 -30.367 1.00 79.56 85 ALA A C 1
ATOM 662 O O . ALA A 1 85 ? 39.789 -10.331 -29.845 1.00 79.56 85 ALA A O 1
ATOM 663 N N . TYR A 1 86 ? 38.121 -9.344 -30.997 1.00 79.12 86 TYR A N 1
ATOM 664 C CA . TYR A 1 86 ? 38.739 -8.025 -31.074 1.00 79.12 86 TYR A CA 1
ATOM 665 C C . TYR A 1 86 ? 38.432 -7.217 -29.809 1.00 79.12 86 TYR A C 1
ATOM 667 O O . TYR A 1 86 ? 37.277 -7.123 -29.391 1.00 79.12 86 TYR A O 1
ATOM 675 N N . TYR A 1 87 ? 39.460 -6.617 -29.211 1.00 77.38 87 TYR A N 1
ATOM 676 C CA . TYR A 1 87 ? 39.315 -5.780 -28.023 1.00 77.38 87 TYR A CA 1
ATOM 677 C C . TYR A 1 87 ? 39.058 -4.329 -28.431 1.00 77.38 87 TYR A C 1
ATOM 679 O O . TYR A 1 87 ? 39.944 -3.649 -28.944 1.00 77.38 87 TYR A O 1
ATOM 687 N N . THR A 1 88 ? 37.842 -3.848 -28.187 1.00 81.94 88 THR A N 1
ATOM 688 C CA . THR A 1 88 ? 37.483 -2.433 -28.340 1.00 81.94 88 THR A CA 1
ATOM 689 C C . THR A 1 88 ? 37.521 -1.728 -26.990 1.00 81.94 88 THR A C 1
ATOM 691 O O . THR A 1 88 ? 36.966 -2.241 -26.017 1.00 81.94 88 THR A O 1
ATOM 694 N N . HIS A 1 89 ? 38.081 -0.520 -26.939 1.00 78.56 89 HIS A N 1
ATOM 695 C CA . HIS A 1 89 ? 38.002 0.346 -25.764 1.00 78.56 89 HIS A CA 1
ATOM 696 C C . HIS A 1 89 ? 36.949 1.438 -25.973 1.00 78.56 89 HIS A C 1
ATOM 698 O O . HIS A 1 89 ? 37.221 2.420 -26.656 1.00 78.56 89 HIS A O 1
ATOM 704 N N . GLY A 1 90 ? 35.777 1.253 -25.356 1.00 80.69 90 GLY A N 1
ATOM 705 C CA . GLY A 1 90 ? 34.749 2.283 -25.162 1.00 80.69 90 GLY A CA 1
ATOM 706 C C . GLY A 1 90 ? 34.071 2.821 -26.426 1.00 80.69 90 GLY A C 1
ATOM 707 O O . GLY A 1 90 ? 34.559 2.706 -27.551 1.00 80.69 90 GLY A O 1
ATOM 708 N N . ASN A 1 91 ? 32.909 3.439 -26.235 1.00 92.50 91 ASN A N 1
ATOM 709 C CA . ASN A 1 91 ? 32.286 4.268 -27.261 1.00 92.50 91 ASN A CA 1
ATOM 710 C C . ASN A 1 91 ? 31.467 5.360 -26.578 1.00 92.50 91 ASN A C 1
ATOM 712 O O . ASN A 1 91 ? 30.283 5.177 -26.306 1.00 92.50 91 ASN A O 1
ATOM 716 N N . ASN A 1 92 ? 32.088 6.525 -26.375 1.00 93.81 92 ASN A N 1
ATOM 717 C CA . ASN A 1 92 ? 31.465 7.659 -25.688 1.00 93.81 92 ASN A CA 1
ATOM 718 C C . ASN A 1 92 ? 30.090 8.029 -26.263 1.00 93.81 92 ASN A C 1
ATOM 720 O O . ASN A 1 92 ? 29.189 8.403 -25.519 1.00 93.81 92 ASN A O 1
ATOM 724 N N . LYS A 1 93 ? 29.896 7.925 -27.586 1.00 94.00 93 LYS A N 1
ATOM 725 C CA . LYS A 1 93 ? 28.597 8.235 -28.202 1.00 94.00 93 LYS A CA 1
ATOM 726 C C . LYS A 1 93 ? 27.534 7.220 -27.792 1.00 94.00 93 LYS A C 1
ATOM 728 O O . LYS A 1 93 ? 26.412 7.614 -27.481 1.00 94.00 93 LYS A O 1
ATOM 733 N N . LEU A 1 94 ? 27.883 5.935 -27.788 1.00 92.38 94 LEU A N 1
ATOM 734 C CA . LEU A 1 94 ? 26.989 4.861 -27.363 1.00 92.38 94 LEU A CA 1
ATOM 735 C C . LEU A 1 94 ? 26.662 4.988 -25.867 1.00 92.38 94 LEU A C 1
ATOM 737 O O . LEU A 1 94 ? 25.491 4.936 -25.495 1.00 92.38 94 LEU A O 1
ATOM 741 N N . GLU A 1 95 ? 27.683 5.262 -25.054 1.00 94.06 95 GLU A N 1
ATOM 742 C CA . GLU A 1 95 ? 27.573 5.460 -23.606 1.00 94.06 95 GLU A CA 1
ATOM 743 C C . GLU A 1 95 ? 26.634 6.617 -23.245 1.00 94.06 95 GLU A C 1
ATOM 745 O O . GLU A 1 95 ? 25.710 6.464 -22.442 1.00 94.06 95 GLU A O 1
ATOM 750 N N . VAL A 1 96 ? 26.807 7.770 -23.895 1.00 97.00 96 VAL A N 1
ATOM 751 C CA . VAL A 1 96 ? 25.925 8.931 -23.708 1.00 97.00 96 VAL A CA 1
ATOM 752 C C . VAL A 1 96 ? 24.503 8.625 -24.183 1.00 97.00 96 VAL A C 1
ATOM 754 O O . VAL A 1 96 ? 23.542 8.985 -23.504 1.00 97.00 96 VAL A O 1
ATOM 757 N N . THR A 1 97 ? 24.349 7.929 -25.313 1.00 95.94 97 THR A N 1
ATOM 758 C CA . THR A 1 97 ? 23.029 7.637 -25.894 1.00 95.94 97 THR A CA 1
ATOM 759 C C . THR A 1 97 ? 22.190 6.744 -24.983 1.00 95.94 97 THR A C 1
ATOM 761 O O . THR A 1 97 ? 21.043 7.090 -24.698 1.00 95.94 97 THR A O 1
ATOM 764 N N . TRP A 1 98 ? 22.735 5.629 -24.478 1.00 93.94 98 TRP A N 1
ATOM 765 C CA . TRP A 1 98 ? 21.963 4.758 -23.579 1.00 93.94 98 TRP A CA 1
ATOM 766 C C . TRP A 1 98 ? 21.681 5.429 -22.233 1.00 93.94 98 TRP A C 1
ATOM 768 O O . TRP A 1 98 ? 20.641 5.178 -21.622 1.00 93.94 98 TRP A O 1
ATOM 778 N N . THR A 1 99 ? 22.581 6.304 -21.772 1.00 96.12 99 THR A N 1
ATOM 779 C CA . THR A 1 99 ? 22.421 6.989 -20.485 1.00 96.12 99 THR A CA 1
ATOM 780 C C . THR A 1 99 ? 21.288 8.002 -20.583 1.00 96.12 99 THR A C 1
ATOM 782 O O . THR A 1 99 ? 20.368 7.977 -19.768 1.00 96.12 99 THR A O 1
ATOM 785 N N . LEU A 1 100 ? 21.293 8.835 -21.629 1.00 97.38 100 LEU A N 1
ATOM 786 C CA . LEU A 1 100 ? 20.213 9.787 -21.888 1.00 97.38 100 LEU A CA 1
ATOM 787 C C . LEU A 1 100 ? 18.888 9.087 -22.193 1.00 97.38 100 LEU A C 1
ATOM 789 O O . LEU A 1 100 ? 17.852 9.535 -21.709 1.00 97.38 100 LEU A O 1
ATOM 793 N N . GLY A 1 101 ? 18.912 7.974 -22.933 1.00 95.25 101 GLY A N 1
ATOM 794 C CA . GLY A 1 101 ? 17.722 7.154 -23.165 1.00 95.25 101 GLY A CA 1
ATOM 795 C C . GLY A 1 101 ? 17.110 6.643 -21.857 1.00 95.25 101 GLY A C 1
ATOM 796 O O . GLY A 1 101 ? 15.907 6.781 -21.645 1.00 95.25 101 GLY A O 1
ATOM 797 N N . THR A 1 102 ? 17.942 6.142 -20.939 1.00 95.00 102 THR A N 1
ATOM 798 C CA . THR A 1 102 ? 17.499 5.680 -19.612 1.00 95.00 102 THR A CA 1
ATOM 799 C C . THR A 1 102 ? 16.905 6.827 -18.794 1.00 95.00 102 THR A C 1
ATOM 801 O O . THR A 1 102 ? 15.812 6.695 -18.244 1.00 95.00 102 THR A O 1
ATOM 804 N N . VAL A 1 103 ? 17.582 7.979 -18.754 1.00 97.56 103 VAL A N 1
ATOM 805 C CA . VAL A 1 103 ? 17.086 9.176 -18.056 1.00 97.56 103 VAL A CA 1
ATOM 806 C C . VAL A 1 103 ? 15.748 9.639 -18.634 1.00 97.56 103 VAL A C 1
ATOM 808 O O . VAL A 1 103 ? 14.830 9.922 -17.869 1.00 97.56 103 VAL A O 1
ATOM 811 N N . ALA A 1 104 ? 15.601 9.671 -19.960 1.00 97.19 104 ALA A N 1
ATOM 812 C CA . ALA A 1 104 ? 14.361 10.085 -20.613 1.00 97.19 104 ALA A CA 1
ATOM 813 C C . ALA A 1 104 ? 13.177 9.179 -20.237 1.00 97.19 104 ALA A C 1
ATOM 815 O O . ALA A 1 104 ? 12.100 9.689 -19.935 1.00 97.19 104 ALA A O 1
ATOM 816 N N . VAL A 1 105 ? 13.379 7.856 -20.185 1.00 95.69 105 VAL A N 1
ATOM 817 C CA . VAL A 1 105 ? 12.340 6.901 -19.756 1.00 95.69 105 VAL A CA 1
ATOM 818 C C . VAL A 1 105 ? 11.943 7.127 -18.294 1.00 95.69 105 VAL A C 1
ATOM 820 O O . VAL A 1 105 ? 10.753 7.157 -17.983 1.00 95.69 105 VAL A O 1
ATOM 823 N N . LEU A 1 106 ? 12.909 7.341 -17.394 1.00 94.94 106 LEU A N 1
ATOM 824 C CA . LEU A 1 106 ? 12.622 7.603 -15.978 1.00 94.94 106 LEU A CA 1
ATOM 825 C C . LEU A 1 106 ? 11.881 8.929 -15.771 1.00 94.94 106 LEU A C 1
ATOM 827 O O . LEU A 1 106 ? 10.914 8.978 -15.012 1.00 94.94 106 LEU A O 1
ATOM 831 N N . VAL A 1 107 ? 12.298 9.990 -16.468 1.00 95.50 107 VAL A N 1
ATOM 832 C CA . VAL A 1 107 ? 11.620 11.295 -16.433 1.00 95.50 107 VAL A CA 1
ATOM 833 C C . VAL A 1 107 ? 10.205 11.183 -16.994 1.00 95.50 107 VAL A C 1
ATOM 835 O O . VAL A 1 107 ? 9.285 11.763 -16.424 1.00 95.50 107 VAL A O 1
ATOM 838 N N . PHE A 1 108 ? 10.005 10.407 -18.061 1.00 93.44 108 PHE A N 1
ATOM 839 C CA . PHE A 1 108 ? 8.678 10.143 -18.612 1.00 93.44 108 PHE A CA 1
ATOM 840 C C . PHE A 1 108 ? 7.763 9.437 -17.599 1.00 93.44 108 PHE A C 1
ATOM 842 O O . PHE A 1 108 ? 6.652 9.907 -17.361 1.00 93.44 108 PHE A O 1
ATOM 849 N N . ILE A 1 109 ? 8.234 8.372 -16.936 1.00 91.75 109 ILE A N 1
ATOM 850 C CA . ILE A 1 109 ? 7.457 7.679 -15.891 1.00 91.75 109 ILE A CA 1
ATOM 851 C C . ILE A 1 109 ? 7.143 8.632 -14.728 1.00 91.75 109 ILE A C 1
ATOM 853 O O . ILE A 1 109 ? 6.004 8.689 -14.269 1.00 91.75 109 ILE A O 1
ATOM 857 N N . ALA A 1 110 ? 8.127 9.413 -14.271 1.00 89.62 110 ALA A N 1
ATOM 858 C CA . ALA A 1 110 ? 7.933 10.393 -13.204 1.00 89.62 110 ALA A CA 1
ATOM 859 C C . ALA A 1 110 ? 6.927 11.490 -13.591 1.00 89.62 110 ALA A C 1
ATOM 861 O O . ALA A 1 110 ? 6.127 11.912 -12.762 1.00 89.62 110 ALA A O 1
ATOM 862 N N . TYR A 1 111 ? 6.931 11.932 -14.849 1.00 90.25 111 TYR A N 1
ATOM 863 C CA . TYR A 1 111 ? 5.965 12.900 -15.357 1.00 90.25 111 TYR A CA 1
ATOM 864 C C . TYR A 1 111 ? 4.536 12.347 -15.313 1.00 90.25 111 TYR A C 1
ATOM 866 O O . TYR A 1 111 ? 3.661 13.005 -14.760 1.00 90.25 111 TYR A O 1
ATOM 874 N N . ILE A 1 112 ? 4.307 11.125 -15.808 1.00 86.88 112 ILE A N 1
ATOM 875 C CA . ILE A 1 112 ? 2.982 10.477 -15.772 1.00 86.88 112 ILE A CA 1
ATOM 876 C C . ILE A 1 112 ? 2.495 10.265 -14.331 1.00 86.88 112 ILE A C 1
ATOM 878 O O . ILE A 1 112 ? 1.320 10.448 -14.036 1.00 86.88 112 ILE A O 1
ATOM 882 N N . GLN A 1 113 ? 3.401 9.944 -13.407 1.00 83.31 113 GLN A N 1
ATOM 883 C CA . GLN A 1 113 ? 3.081 9.817 -11.980 1.00 83.31 113 GLN A CA 1
ATOM 884 C C . GLN A 1 113 ? 2.601 11.129 -11.342 1.00 83.31 113 GLN A C 1
ATOM 886 O O . GLN A 1 113 ? 1.852 11.099 -10.364 1.00 83.31 113 GLN A O 1
ATOM 891 N N . LEU A 1 114 ? 3.057 12.276 -11.853 1.00 82.62 114 LEU A N 1
ATOM 892 C CA . LEU A 1 114 ? 2.753 13.600 -11.306 1.00 82.62 114 LEU A CA 1
ATOM 893 C C . LEU A 1 114 ? 1.619 14.317 -12.051 1.00 82.62 114 LEU A C 1
ATOM 895 O O . LEU A 1 114 ? 0.952 15.162 -11.456 1.00 82.62 114 LEU A O 1
ATOM 899 N N . VAL A 1 115 ? 1.411 14.013 -13.333 1.00 76.38 115 VAL A N 1
ATOM 900 C CA . VAL A 1 115 ? 0.456 14.700 -14.211 1.00 76.38 115 VAL A CA 1
ATOM 901 C C . VAL A 1 115 ? -0.704 13.770 -14.566 1.00 76.38 115 VAL A C 1
ATOM 903 O O . VAL A 1 115 ? -0.506 12.761 -15.232 1.00 76.38 115 VAL A O 1
ATOM 906 N N . GLY A 1 116 ? -1.922 14.144 -14.161 1.00 64.88 116 GLY A N 1
ATOM 907 C CA . GLY A 1 116 ? -3.163 13.393 -14.410 1.00 64.88 116 GLY A CA 1
ATOM 908 C C . GLY A 1 116 ? -3.866 12.967 -13.118 1.00 64.88 116 GLY A C 1
ATOM 909 O O . GLY A 1 116 ? -3.629 13.565 -12.065 1.00 64.88 116 GLY A O 1
ATOM 910 N N . ASP A 1 117 ? -4.691 11.914 -13.191 1.00 65.75 117 ASP A N 1
ATOM 911 C CA . ASP A 1 117 ? -5.329 11.235 -12.047 1.00 65.75 117 ASP A CA 1
ATOM 912 C C . ASP A 1 117 ? -4.294 10.439 -11.227 1.00 65.75 117 ASP A C 1
ATOM 914 O O . ASP A 1 117 ? -4.365 9.219 -11.057 1.00 65.75 117 ASP A O 1
ATOM 918 N N . SER A 1 118 ? -3.268 11.140 -10.740 1.00 79.12 118 SER A N 1
ATOM 919 C CA . SER A 1 118 ? -2.177 10.566 -9.963 1.00 79.12 118 SER A CA 1
ATOM 920 C C . SER A 1 118 ? -2.735 9.886 -8.719 1.00 79.12 118 SER A C 1
ATOM 922 O O . SER A 1 118 ? -3.188 10.539 -7.777 1.00 79.12 118 SER A O 1
ATOM 924 N N . SER A 1 119 ? -2.647 8.555 -8.682 1.00 82.06 119 SER A N 1
ATOM 925 C CA . SER A 1 119 ? -3.054 7.779 -7.507 1.00 82.06 119 SER A CA 1
ATOM 926 C C . SER A 1 119 ? -2.283 8.209 -6.263 1.00 82.06 119 SER A C 1
ATOM 928 O O . SER A 1 119 ? -2.850 8.247 -5.175 1.00 82.06 119 SER A O 1
ATOM 930 N N . TRP A 1 120 ? -1.019 8.622 -6.415 1.00 83.75 120 TRP A N 1
ATOM 931 C CA . TRP A 1 120 ? -0.229 9.164 -5.312 1.00 83.75 120 TRP A CA 1
ATOM 932 C C . TRP A 1 120 ? -0.826 10.462 -4.758 1.00 83.75 120 TRP A C 1
ATOM 934 O O . TRP A 1 120 ? -1.001 10.574 -3.542 1.00 83.75 120 TRP A O 1
ATOM 944 N N . LEU A 1 121 ? -1.185 11.419 -5.624 1.00 83.00 121 LEU A N 1
ATOM 945 C CA . LEU A 1 121 ? -1.836 12.658 -5.189 1.00 83.00 121 LEU A CA 1
ATOM 946 C C . LEU A 1 121 ? -3.204 12.377 -4.576 1.00 83.00 121 LEU A C 1
ATOM 948 O O . LEU A 1 121 ? -3.493 12.919 -3.515 1.00 83.00 121 LEU A O 1
ATOM 952 N N . THR A 1 122 ? -4.008 11.497 -5.172 1.00 84.25 122 THR A N 1
ATOM 953 C CA . THR A 1 122 ? -5.310 11.105 -4.616 1.00 84.25 122 THR A CA 1
ATOM 954 C C . THR A 1 122 ? -5.156 10.512 -3.219 1.00 84.25 122 THR A C 1
ATOM 956 O O . THR A 1 122 ? -5.855 10.941 -2.305 1.00 84.25 122 THR A O 1
ATOM 959 N N . ILE A 1 123 ? -4.197 9.601 -3.016 1.00 87.06 123 ILE A N 1
ATOM 960 C CA . ILE A 1 123 ? -3.905 8.996 -1.707 1.00 87.06 123 ILE A CA 1
ATOM 961 C C . ILE A 1 123 ? -3.421 10.048 -0.698 1.00 87.06 123 ILE A C 1
ATOM 963 O O . ILE A 1 123 ? -3.799 10.007 0.472 1.00 87.06 123 ILE A O 1
ATOM 967 N N . LYS A 1 124 ? -2.562 10.987 -1.103 1.00 85.44 124 LYS A N 1
ATOM 968 C CA . LYS A 1 124 ? -1.996 11.981 -0.176 1.00 85.44 124 LYS A CA 1
ATOM 969 C C . LYS A 1 124 ? -2.959 13.123 0.137 1.00 85.44 124 LYS A C 1
ATOM 971 O O . LYS A 1 124 ? -3.102 13.487 1.298 1.00 85.44 124 LYS A O 1
ATOM 976 N N . ALA A 1 125 ? -3.622 13.676 -0.871 1.00 85.50 125 ALA A N 1
ATOM 977 C CA . ALA A 1 125 ? -4.545 14.798 -0.725 1.00 85.50 125 ALA A CA 1
ATOM 978 C C . ALA A 1 125 ? -5.905 14.371 -0.152 1.00 85.50 125 ALA A C 1
ATOM 980 O O . ALA A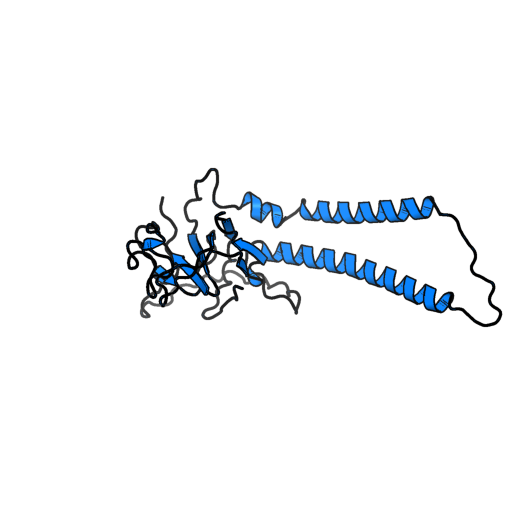 1 125 ? -6.528 15.144 0.576 1.00 85.50 125 ALA A O 1
ATOM 981 N N . GLY A 1 126 ? -6.345 13.145 -0.450 1.00 85.50 126 GLY A N 1
ATOM 982 C CA . GLY A 1 126 ? -7.588 12.567 0.065 1.00 85.50 126 GLY A CA 1
ATOM 983 C C . GLY A 1 126 ? -7.485 12.004 1.483 1.00 85.50 126 GLY A C 1
ATOM 984 O O . GLY A 1 126 ? -8.454 11.431 1.971 1.00 85.50 126 GLY A O 1
ATOM 985 N N . TYR A 1 127 ? -6.330 12.143 2.144 1.00 91.69 127 TYR A N 1
ATOM 986 C CA . TYR A 1 127 ? -6.129 11.632 3.495 1.00 91.69 127 TYR A CA 1
ATOM 987 C C . TYR A 1 127 ? -7.125 12.300 4.470 1.00 91.69 127 TYR A C 1
ATOM 989 O O . TYR A 1 127 ? -7.082 13.524 4.635 1.00 91.69 127 TYR A O 1
ATOM 997 N N . PRO A 1 128 ? -8.017 11.531 5.126 1.00 92.19 128 PRO A N 1
ATOM 998 C CA . PRO A 1 128 ? -9.193 12.063 5.817 1.00 92.19 128 PRO A CA 1
ATOM 999 C C . PRO A 1 128 ? -8.896 12.518 7.253 1.00 92.19 128 PRO A C 1
ATOM 1001 O O . PRO A 1 128 ? -9.786 12.546 8.094 1.00 92.19 128 PRO A O 1
ATOM 1004 N N . GLU A 1 129 ? -7.646 12.830 7.580 1.00 92.44 129 GLU A N 1
ATOM 1005 C CA . GLU A 1 129 ? -7.250 13.359 8.884 1.00 92.44 129 GLU A CA 1
ATOM 1006 C C . GLU A 1 129 ? -6.159 14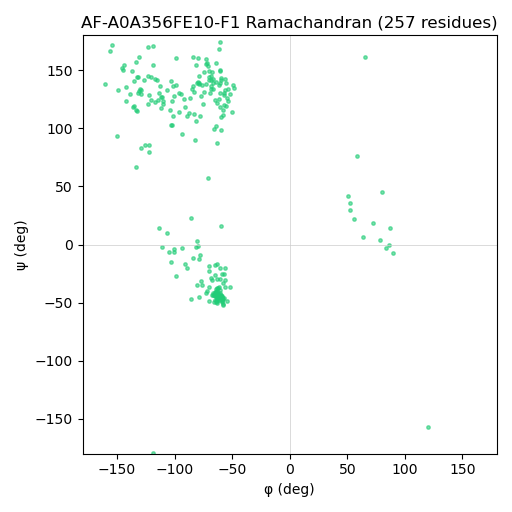.412 8.695 1.00 92.44 129 GLU A C 1
ATOM 1008 O O . GLU A 1 129 ? -5.111 14.148 8.108 1.00 92.44 129 GLU A O 1
ATOM 1013 N N . LYS A 1 130 ? -6.399 15.620 9.199 1.00 89.12 130 LYS A N 1
ATOM 1014 C CA . LYS A 1 130 ? -5.479 16.756 9.067 1.00 89.12 130 LYS A CA 1
ATOM 1015 C C . LYS A 1 130 ? -5.251 17.357 10.441 1.00 89.12 130 LYS A C 1
ATOM 1017 O O . LYS A 1 130 ? -6.205 17.575 11.182 1.00 89.12 130 LYS A O 1
ATOM 1022 N N . ASP A 1 131 ? -3.985 17.552 10.801 1.00 86.44 131 ASP A N 1
ATOM 1023 C CA . ASP A 1 131 ? -3.573 18.100 12.100 1.00 86.44 131 ASP A CA 1
ATOM 1024 C C . ASP A 1 131 ? -4.195 17.363 13.309 1.00 86.44 131 ASP A C 1
ATOM 1026 O O . ASP A 1 131 ? -4.546 17.963 14.323 1.00 86.44 131 ASP A O 1
ATOM 1030 N N . GLY A 1 132 ? -4.361 16.038 13.191 1.00 84.25 132 GLY A N 1
ATOM 1031 C CA . GLY A 1 132 ? -4.966 15.180 14.221 1.00 84.25 132 GLY A CA 1
ATOM 1032 C C . GLY A 1 132 ? -6.496 15.235 14.290 1.00 84.25 132 GLY A C 1
ATOM 1033 O O . GLY A 1 132 ? -7.099 14.601 15.157 1.00 84.25 132 GLY A O 1
ATOM 1034 N N . VAL A 1 133 ? -7.142 15.974 13.386 1.00 87.94 133 VAL A N 1
ATOM 1035 C CA . VAL A 1 133 ? -8.598 16.070 13.283 1.00 87.94 133 VAL A CA 1
ATOM 1036 C C . VAL A 1 133 ? -9.070 15.240 12.095 1.00 87.94 133 VAL A C 1
ATOM 1038 O O . VAL A 1 133 ? -8.752 15.529 10.944 1.00 87.94 133 VAL A O 1
ATOM 1041 N N . VAL A 1 134 ? -9.841 14.194 12.382 1.00 90.94 134 VAL A N 1
ATOM 1042 C CA . VAL A 1 134 ? -10.476 13.345 11.365 1.00 90.94 134 VAL A CA 1
ATOM 1043 C C . VAL A 1 134 ? -11.568 14.138 10.624 1.00 90.94 134 VAL A C 1
ATOM 1045 O O . VAL A 1 134 ? -12.238 14.989 11.192 1.00 90.94 134 VAL A O 1
ATOM 1048 N N . GLU A 1 135 ? -11.791 13.921 9.340 1.00 91.25 135 GLU A N 1
ATOM 1049 C CA . GLU A 1 135 ? -12.861 14.613 8.621 1.00 91.25 135 GLU A CA 1
ATOM 1050 C C . GLU A 1 135 ? -14.238 14.055 9.043 1.00 91.25 135 GLU A C 1
ATOM 1052 O O . GLU A 1 135 ? -14.389 12.833 9.191 1.00 91.25 135 GLU A O 1
ATOM 1057 N N . PRO A 1 136 ? -15.268 14.902 9.252 1.00 88.00 136 PRO A N 1
ATOM 1058 C CA . PRO A 1 136 ? -16.611 14.434 9.586 1.00 88.00 136 PRO A CA 1
ATOM 1059 C C . PRO A 1 136 ? -17.152 13.438 8.555 1.00 88.00 136 PRO A C 1
ATOM 1061 O O . PRO A 1 136 ? -16.996 13.630 7.353 1.00 88.00 136 PRO A O 1
ATOM 1064 N N . GLY A 1 137 ? -17.814 12.379 9.024 1.00 87.44 137 GLY A N 1
ATOM 1065 C CA . GLY A 1 137 ? -18.326 11.316 8.153 1.00 87.44 137 GLY A CA 1
ATOM 1066 C C . GLY A 1 137 ? -17.296 10.245 7.779 1.00 87.44 137 GLY A C 1
ATOM 1067 O O . GLY A 1 137 ? -17.676 9.262 7.154 1.00 87.44 137 GLY A O 1
ATOM 1068 N N . THR A 1 138 ? -16.034 10.372 8.199 1.00 92.50 138 THR A N 1
ATOM 1069 C CA . THR A 1 138 ? -15.043 9.292 8.076 1.00 92.50 138 THR A CA 1
ATOM 1070 C C . THR A 1 138 ? -15.397 8.129 9.004 1.00 92.50 138 THR A C 1
ATOM 1072 O O . THR A 1 138 ? -15.755 8.318 10.171 1.00 92.50 138 THR A O 1
ATOM 1075 N N . PHE A 1 139 ? -15.290 6.913 8.479 1.00 92.75 139 PHE A N 1
ATOM 1076 C CA . PHE A 1 139 ? -15.469 5.670 9.209 1.00 92.75 139 PHE A CA 1
ATOM 1077 C C . PHE A 1 139 ? -14.127 5.194 9.770 1.00 92.75 139 PHE A C 1
ATOM 1079 O O . PHE A 1 139 ? -13.201 4.930 9.007 1.00 92.75 139 PHE A O 1
ATOM 1086 N N . VAL A 1 140 ? -14.007 5.088 11.094 1.00 95.19 140 VAL A N 1
ATOM 1087 C CA . VAL A 1 140 ? -12.746 4.708 11.750 1.00 95.19 140 VAL A CA 1
ATOM 1088 C C . VAL A 1 140 ? -12.832 3.277 12.271 1.00 95.19 140 VAL A C 1
ATOM 1090 O O . VAL A 1 140 ? -13.800 2.918 12.943 1.00 95.19 140 VAL A O 1
ATOM 1093 N N . VAL A 1 141 ? -11.805 2.472 11.992 1.00 95.56 141 VAL A N 1
ATOM 1094 C CA . VAL A 1 141 ? -11.661 1.098 12.498 1.00 95.56 141 VAL A CA 1
ATOM 1095 C C . VAL A 1 141 ? -10.279 0.936 13.117 1.00 95.56 141 VAL A C 1
ATOM 1097 O O . VAL A 1 141 ? -9.276 1.297 12.505 1.00 95.56 141 VAL A O 1
ATOM 1100 N N . ARG A 1 142 ? -10.206 0.350 14.313 1.00 96.38 142 ARG A N 1
ATOM 1101 C CA . ARG A 1 142 ? -8.930 -0.058 14.911 1.00 96.38 142 ARG A CA 1
ATOM 1102 C C . ARG A 1 142 ? -8.637 -1.497 14.525 1.00 96.38 142 ARG A C 1
ATOM 1104 O O . ARG A 1 142 ? -9.457 -2.382 14.755 1.00 96.38 142 ARG A O 1
ATOM 1111 N N . VAL A 1 143 ? -7.477 -1.733 13.932 1.00 96.12 143 VAL A N 1
ATOM 1112 C CA . VAL A 1 143 ? -7.053 -3.050 13.465 1.00 96.12 143 VAL A CA 1
ATOM 1113 C C . VAL A 1 143 ? -5.817 -3.474 14.228 1.00 96.12 143 VAL A C 1
ATOM 1115 O O . VAL A 1 143 ? -4.791 -2.791 14.224 1.00 96.12 143 VAL A O 1
ATOM 1118 N N . TYR A 1 144 ? -5.939 -4.625 14.878 1.00 95.31 144 TYR A N 1
ATOM 1119 C CA . TYR A 1 144 ? -4.877 -5.208 15.672 1.00 95.31 144 TYR A CA 1
ATOM 1120 C C . TYR A 1 144 ? -4.349 -6.477 15.017 1.00 95.31 144 TYR A C 1
ATOM 1122 O O . TYR A 1 144 ? -5.129 -7.384 14.719 1.00 95.31 144 TYR A O 1
ATOM 1130 N N . GLY A 1 145 ? -3.034 -6.531 14.815 1.00 94.69 145 GLY A N 1
ATOM 1131 C CA . GLY A 1 145 ? -2.324 -7.743 14.408 1.00 94.69 145 GLY A CA 1
ATOM 1132 C C . GLY A 1 145 ? -1.732 -8.450 15.623 1.00 94.69 145 GLY A C 1
ATOM 1133 O O . GLY A 1 145 ? -1.072 -7.814 16.442 1.00 94.69 145 GLY A O 1
ATOM 1134 N N . GLU A 1 146 ? -1.979 -9.749 15.737 1.00 92.75 146 GLU A N 1
ATOM 1135 C CA . GLU A 1 146 ? -1.428 -10.656 16.748 1.00 92.75 146 GLU A CA 1
ATOM 1136 C C . GLU A 1 146 ? -0.874 -11.912 16.044 1.00 92.75 146 GLU A C 1
ATOM 1138 O O . GLU A 1 146 ? -1.228 -12.206 14.905 1.00 92.75 146 GLU A O 1
ATOM 1143 N N . GLN A 1 147 ? -0.006 -12.696 16.686 1.00 90.44 147 GLN A N 1
ATOM 1144 C CA . GLN A 1 147 ? 0.486 -13.972 16.143 1.00 90.44 147 GLN A CA 1
ATOM 1145 C C . GLN A 1 147 ? -0.517 -15.129 16.371 1.00 90.44 147 GLN A C 1
ATOM 1147 O O . GLN A 1 147 ? -0.633 -15.670 17.470 1.00 90.44 147 GLN A O 1
ATOM 1152 N N . PHE A 1 148 ? -1.254 -15.637 15.385 1.00 89.12 148 PHE A N 1
ATOM 1153 C CA . PHE A 1 148 ? -1.435 -15.200 13.998 1.00 89.12 148 PHE A CA 1
ATOM 1154 C C . PHE A 1 148 ? -2.934 -14.956 13.785 1.00 89.12 148 PHE A C 1
ATOM 1156 O O . PHE A 1 148 ? -3.653 -15.832 13.309 1.00 89.12 148 PHE A O 1
ATOM 1163 N N . ALA A 1 149 ? -3.411 -13.802 14.245 1.00 91.06 149 ALA A N 1
ATOM 1164 C CA . ALA A 1 149 ? -4.811 -13.408 14.239 1.00 91.06 149 ALA A CA 1
ATOM 1165 C C . ALA A 1 149 ? -4.957 -11.901 13.996 1.00 91.06 149 ALA A C 1
ATOM 1167 O O . ALA A 1 149 ? -4.110 -11.098 14.387 1.00 91.06 149 ALA A O 1
ATOM 1168 N N . TRP A 1 150 ? -6.071 -11.531 13.3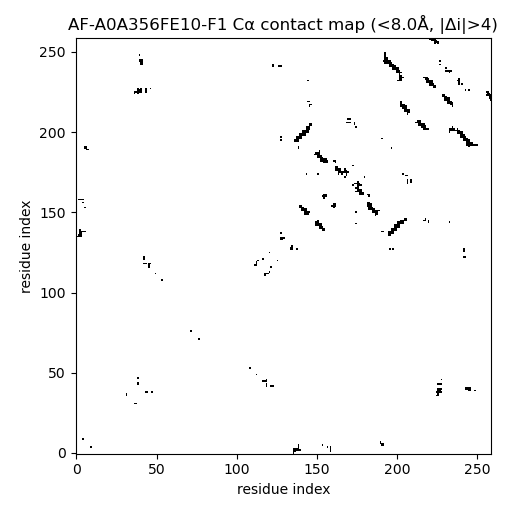73 1.00 93.44 150 TRP A N 1
ATOM 1169 C CA . TRP A 1 150 ? -6.470 -10.147 13.156 1.00 93.44 150 TRP A CA 1
ATOM 1170 C C . TRP A 1 150 ? -7.718 -9.836 13.981 1.00 93.44 150 TRP A C 1
ATOM 1172 O O . TRP A 1 150 ? -8.670 -10.622 14.003 1.00 93.44 150 TRP A O 1
ATOM 1182 N N . HIS A 1 151 ? -7.737 -8.672 14.628 1.00 94.56 151 HIS A N 1
ATOM 1183 C CA . HIS A 1 151 ? -8.896 -8.186 15.373 1.00 94.56 151 HIS A CA 1
ATOM 1184 C C . HIS A 1 151 ? -9.327 -6.819 14.849 1.00 94.56 151 HIS A C 1
ATOM 1186 O O . HIS A 1 151 ? -8.566 -5.853 14.894 1.00 94.56 151 HIS A O 1
ATOM 1192 N N . PHE A 1 152 ? -10.569 -6.741 14.380 1.00 95.44 152 PHE A N 1
ATOM 1193 C CA . PHE A 1 152 ? -11.174 -5.529 13.837 1.00 95.44 152 PHE A CA 1
ATOM 1194 C C . PHE A 1 152 ? -12.110 -4.938 14.883 1.00 95.44 152 PHE A C 1
ATOM 1196 O O . PHE A 1 152 ? -13.200 -5.469 15.098 1.00 95.44 152 PHE A O 1
ATOM 1203 N N . ASN A 1 153 ? -11.664 -3.880 15.555 1.00 96.19 153 ASN A N 1
ATOM 1204 C CA . ASN A 1 153 ? -12.419 -3.189 16.589 1.00 96.19 153 ASN A CA 1
ATOM 1205 C C . ASN A 1 153 ? -13.183 -1.992 16.005 1.00 96.19 153 ASN A C 1
ATOM 1207 O O . ASN A 1 153 ? -12.602 -1.138 15.327 1.00 96.19 153 ASN A O 1
ATOM 1211 N N . TYR A 1 154 ? -14.477 -1.927 16.304 1.00 95.06 154 TYR A N 1
ATOM 1212 C CA . TYR A 1 154 ? -15.399 -0.865 15.912 1.00 95.06 154 TYR A CA 1
ATOM 1213 C C . TYR A 1 154 ? -15.892 -0.132 17.160 1.00 95.06 154 TYR A C 1
ATOM 1215 O O . TYR A 1 154 ? -16.181 -0.794 18.163 1.00 95.06 154 TYR A O 1
ATOM 1223 N N . PRO A 1 155 ? -16.049 1.201 17.088 1.00 93.00 155 PRO A N 1
ATOM 1224 C CA . PRO A 1 155 ? -16.456 1.986 18.241 1.00 93.00 155 PRO A CA 1
ATOM 1225 C C . PRO A 1 155 ? -17.868 1.606 18.692 1.00 93.00 155 PRO A C 1
ATOM 1227 O O . PRO A 1 155 ? -18.696 1.137 17.895 1.00 93.00 155 PRO A O 1
ATOM 1230 N N . GLY A 1 156 ? -18.155 1.859 19.965 1.00 89.00 156 GLY A N 1
ATOM 1231 C CA . GLY A 1 156 ? -19.489 1.712 20.524 1.00 89.00 156 GLY A CA 1
ATOM 1232 C C . GLY A 1 156 ? -20.533 2.613 19.856 1.00 89.00 156 GLY A C 1
ATOM 1233 O O . GLY A 1 156 ? -20.248 3.466 19.013 1.00 89.00 156 GLY A O 1
ATOM 1234 N N . LYS A 1 157 ? -21.801 2.442 20.252 1.00 87.12 157 LYS A N 1
ATOM 1235 C CA . LYS A 1 157 ? -22.940 3.213 19.703 1.00 87.12 157 LYS A CA 1
ATOM 1236 C C . LYS A 1 157 ? -22.826 4.728 19.918 1.00 87.12 157 LYS A C 1
ATOM 1238 O O . LYS A 1 157 ? -23.490 5.491 19.224 1.00 87.12 157 LYS A O 1
ATOM 1243 N N . ASP A 1 158 ? -22.010 5.156 20.875 1.00 86.12 158 ASP A N 1
ATOM 1244 C CA . ASP A 1 158 ? -21.672 6.554 21.147 1.00 86.12 158 ASP A CA 1
ATOM 1245 C C . ASP A 1 158 ? -20.598 7.118 20.195 1.00 86.12 158 ASP A C 1
ATOM 1247 O O . ASP A 1 158 ? -20.251 8.297 20.291 1.00 86.12 158 ASP A O 1
ATOM 1251 N N . GLY A 1 159 ? -20.084 6.299 19.270 1.00 85.06 159 GLY A N 1
ATOM 1252 C CA . GLY A 1 159 ? -19.058 6.678 18.302 1.00 85.06 159 GLY A CA 1
ATOM 1253 C C . GLY A 1 159 ? -17.675 6.851 18.925 1.00 85.06 159 GLY A C 1
ATOM 1254 O O . GLY A 1 159 ? -16.823 7.509 18.330 1.00 85.06 159 GLY A O 1
ATOM 1255 N N . LYS A 1 160 ? -17.450 6.305 20.124 1.00 89.38 160 LYS A N 1
ATOM 1256 C CA . LYS A 1 160 ? -16.158 6.340 20.812 1.00 89.38 160 LYS A CA 1
ATOM 1257 C C . LYS A 1 160 ? -15.634 4.924 20.979 1.00 89.38 160 LYS A C 1
ATOM 1259 O O . LYS A 1 160 ? -16.407 4.005 21.222 1.00 89.38 160 LYS A O 1
ATOM 1264 N N . PHE A 1 161 ? -14.323 4.776 20.839 1.00 92.69 161 PHE A N 1
ATOM 1265 C CA . PHE A 1 161 ? -13.653 3.534 21.192 1.00 92.69 161 PHE A CA 1
ATOM 1266 C C . PHE A 1 161 ? -13.468 3.451 22.695 1.00 92.69 161 PHE A C 1
ATOM 1268 O O . PHE A 1 161 ? -13.176 4.463 23.339 1.00 92.69 161 PHE A O 1
ATOM 1275 N N . GLU A 1 162 ? -13.577 2.239 23.212 1.00 93.88 162 GLU A N 1
ATOM 1276 C CA . GLU A 1 162 ? -13.231 1.961 24.592 1.00 93.88 162 GLU A CA 1
ATOM 1277 C C . GLU A 1 162 ? -11.726 1.995 24.844 1.00 93.88 162 GLU A C 1
ATOM 1279 O O . GLU A 1 162 ? -10.892 1.805 23.944 1.00 93.88 162 GLU A O 1
ATOM 1284 N N . ASP A 1 163 ? -11.395 2.250 26.108 1.00 91.38 163 ASP A N 1
ATOM 1285 C CA . ASP A 1 163 ? -10.018 2.209 26.569 1.00 91.38 163 ASP A CA 1
ATOM 1286 C C . ASP A 1 163 ? -9.493 0.775 26.502 1.00 91.38 163 ASP A C 1
ATOM 1288 O O . ASP A 1 163 ? -10.165 -0.203 26.845 1.00 91.38 163 ASP A O 1
ATOM 1292 N N . GLN A 1 164 ? -8.244 0.661 26.066 1.00 90.75 164 GLN A N 1
ATOM 1293 C CA . GLN A 1 164 ? -7.550 -0.605 25.924 1.00 90.75 164 GLN A CA 1
ATOM 1294 C C . GLN A 1 164 ? -6.400 -0.663 26.923 1.00 90.75 164 GLN A C 1
ATOM 1296 O O . GLN A 1 164 ? -5.568 0.247 26.981 1.00 90.75 164 GLN A O 1
ATOM 1301 N N . ARG A 1 165 ? -6.306 -1.756 27.681 1.00 87.94 165 ARG A N 1
ATOM 1302 C CA . ARG A 1 165 ? -5.153 -2.027 28.542 1.00 87.94 165 ARG A CA 1
ATOM 1303 C C . ARG A 1 165 ? -4.711 -3.461 28.396 1.00 87.94 165 ARG A C 1
ATOM 1305 O O . ARG A 1 165 ? -5.507 -4.394 28.380 1.00 87.94 165 ARG A O 1
ATOM 1312 N N . HIS A 1 166 ? -3.397 -3.630 28.389 1.00 82.38 166 HIS A N 1
ATOM 1313 C CA . HIS A 1 166 ? -2.783 -4.944 28.335 1.00 82.38 166 HIS A CA 1
ATOM 1314 C C . HIS A 1 166 ? -3.254 -5.859 29.474 1.00 82.38 166 HIS A C 1
ATOM 1316 O O . HIS A 1 166 ? -3.506 -7.031 29.245 1.00 82.38 166 HIS A O 1
ATOM 1322 N N . SER A 1 167 ? -3.465 -5.306 30.673 1.00 83.94 167 SER A N 1
ATOM 1323 C CA . SER A 1 167 ? -3.945 -6.033 31.855 1.00 83.94 167 SER A CA 1
ATOM 1324 C C . SER A 1 167 ? -5.362 -6.598 31.734 1.00 83.94 167 SER A C 1
ATOM 1326 O O . SER A 1 167 ? -5.733 -7.442 32.540 1.00 83.94 167 SER A O 1
ATOM 1328 N N . PHE A 1 168 ? -6.169 -6.119 30.785 1.00 88.12 168 PHE A N 1
ATOM 1329 C CA . PHE A 1 168 ? -7.547 -6.585 30.590 1.00 88.12 168 PHE A CA 1
ATOM 1330 C C . PHE A 1 168 ? -7.662 -7.698 29.555 1.00 88.12 168 PHE A C 1
ATOM 1332 O O . PHE A 1 168 ? -8.761 -8.205 29.317 1.00 88.12 168 PHE A O 1
ATOM 1339 N N . LYS A 1 169 ? -6.548 -8.073 28.920 1.00 88.19 169 LYS A N 1
ATOM 1340 C CA . LYS A 1 169 ? -6.546 -9.151 27.946 1.00 88.19 169 LYS A CA 1
ATOM 1341 C C . LYS A 1 169 ? -6.901 -10.483 28.601 1.00 88.19 169 LYS A C 1
ATOM 1343 O O . LYS A 1 169 ? -6.456 -10.805 29.697 1.00 88.19 169 LYS A O 1
ATOM 1348 N N . SER A 1 170 ? -7.703 -11.265 27.895 1.00 86.00 170 SER A N 1
ATOM 1349 C CA . SER A 1 170 ? -8.113 -12.610 28.296 1.00 86.00 170 SER A CA 1
ATOM 1350 C C . SER A 1 170 ? -8.466 -13.428 27.048 1.00 86.00 170 SER A C 1
ATOM 1352 O O . SER A 1 170 ? -8.581 -12.851 25.961 1.00 86.00 170 SER A O 1
ATOM 1354 N N . PRO A 1 171 ? -8.715 -14.747 27.160 1.00 83.75 171 PRO A N 1
ATOM 1355 C CA . PRO A 1 171 ? -9.130 -15.560 26.015 1.00 83.75 171 PRO A CA 1
ATOM 1356 C C . PRO A 1 171 ? -10.410 -15.059 25.321 1.00 83.75 171 PRO A C 1
ATOM 1358 O O . PRO A 1 171 ? -10.598 -15.301 24.133 1.00 83.75 171 PRO A O 1
ATOM 1361 N N . THR A 1 172 ? -11.284 -14.345 26.039 1.00 87.25 172 THR A N 1
ATOM 1362 C CA . THR A 1 172 ? -12.516 -13.740 25.500 1.00 87.25 172 THR A CA 1
ATOM 1363 C C . THR A 1 172 ? -12.386 -12.242 25.205 1.00 87.25 172 THR A C 1
ATOM 1365 O O . THR A 1 172 ? -13.291 -11.658 24.613 1.00 87.25 172 THR A O 1
ATOM 1368 N N . ASN A 1 173 ? -11.262 -11.621 25.576 1.00 90.62 173 ASN A N 1
ATOM 1369 C CA . ASN A 1 173 ? -10.949 -10.210 25.352 1.00 90.62 173 ASN A CA 1
ATOM 1370 C C . ASN A 1 173 ? -9.519 -10.067 24.792 1.00 90.62 173 ASN A C 1
ATOM 1372 O O . ASN A 1 173 ? -8.641 -9.539 25.472 1.00 90.62 173 ASN A O 1
ATOM 1376 N N . PRO A 1 174 ? -9.239 -10.547 23.568 1.00 86.31 174 PRO A N 1
ATOM 1377 C CA . PRO A 1 174 ? -7.868 -10.663 23.057 1.00 86.31 174 PRO A CA 1
ATOM 1378 C C . PRO A 1 174 ? -7.168 -9.310 22.876 1.00 86.31 174 PRO A C 1
ATOM 1380 O O . PRO A 1 174 ? -5.944 -9.213 22.977 1.00 86.31 174 PRO A O 1
ATOM 1383 N N . ILE A 1 175 ? -7.937 -8.240 22.657 1.00 92.38 175 ILE A N 1
ATOM 1384 C CA . ILE A 1 175 ? -7.395 -6.886 22.532 1.00 92.38 175 ILE A CA 1
ATOM 1385 C C . ILE A 1 175 ? -7.337 -6.145 23.877 1.00 92.38 175 ILE A C 1
ATOM 1387 O O . ILE A 1 175 ? -6.569 -5.199 23.981 1.00 92.38 175 ILE A O 1
ATOM 1391 N N . GLY A 1 176 ? -8.038 -6.587 24.927 1.00 92.19 176 GLY A N 1
ATOM 1392 C CA . GLY A 1 176 ? -7.944 -5.987 26.264 1.00 92.19 176 GLY A CA 1
ATOM 1393 C C . GLY A 1 176 ? -8.758 -4.702 26.437 1.00 92.19 176 GLY A C 1
ATOM 1394 O O . GLY A 1 176 ? -8.243 -3.721 26.967 1.00 92.19 176 GLY A O 1
ATOM 1395 N N . LEU A 1 177 ? -10.010 -4.688 25.972 1.00 94.06 177 LEU A N 1
ATOM 1396 C CA . LEU A 1 177 ? -10.951 -3.589 26.230 1.00 94.06 177 LEU A CA 1
ATOM 1397 C C . LEU A 1 177 ? -11.352 -3.546 27.709 1.00 94.06 177 LEU A C 1
ATOM 1399 O O . LEU A 1 177 ? -11.579 -4.603 28.297 1.00 94.06 177 LEU A O 1
ATOM 1403 N N . ASP A 1 178 ? -11.494 -2.350 28.278 1.00 92.69 178 ASP A N 1
ATOM 1404 C CA . ASP A 1 178 ? -11.997 -2.152 29.649 1.00 92.69 178 ASP A CA 1
ATOM 1405 C C . ASP A 1 178 ? -13.452 -2.633 29.785 1.00 92.69 178 ASP A C 1
ATOM 1407 O O . ASP A 1 178 ? -13.799 -3.397 30.685 1.00 92.69 178 ASP A O 1
ATOM 1411 N N . VAL A 1 179 ? -14.294 -2.282 28.803 1.00 91.12 179 VAL A N 1
ATOM 1412 C CA . VAL A 1 179 ? -15.690 -2.736 28.712 1.00 91.12 179 VAL A CA 1
ATOM 1413 C C . VAL A 1 179 ? -15.926 -3.461 27.378 1.00 91.12 179 VAL A C 1
ATOM 1415 O O . VAL A 1 179 ? -16.410 -2.855 26.419 1.00 91.12 179 VAL A O 1
ATOM 1418 N N . PRO A 1 180 ? -15.640 -4.778 27.288 1.00 89.06 180 PRO A N 1
ATOM 1419 C CA . PRO A 1 180 ? -15.693 -5.526 26.025 1.00 89.06 180 PRO A CA 1
ATOM 1420 C C . PRO A 1 180 ? -17.049 -5.519 25.315 1.00 89.06 180 PRO A C 1
ATOM 1422 O O . PRO A 1 180 ? -17.108 -5.704 24.108 1.00 89.06 180 PRO A O 1
ATOM 1425 N N . ALA A 1 181 ? -18.145 -5.329 26.054 1.00 88.62 181 ALA A N 1
ATOM 1426 C CA . ALA A 1 181 ? -19.496 -5.333 25.497 1.00 88.62 181 ALA A CA 1
ATOM 1427 C C . ALA A 1 181 ? -19.885 -4.023 24.786 1.00 88.62 181 ALA A C 1
ATOM 1429 O O . ALA A 1 181 ? -20.933 -3.981 24.137 1.00 88.62 181 ALA A O 1
ATOM 1430 N N . LYS A 1 182 ? -19.106 -2.945 24.954 1.00 92.00 182 LYS A N 1
ATOM 1431 C CA . LYS A 1 182 ? -19.444 -1.632 24.394 1.00 92.00 182 LYS A CA 1
ATOM 1432 C C . LYS A 1 182 ? -18.957 -1.471 22.957 1.00 92.00 182 LYS A C 1
ATOM 1434 O O . LYS A 1 182 ? -19.744 -1.053 22.107 1.00 92.00 182 LYS A O 1
ATOM 1439 N N . ASP A 1 183 ? -17.709 -1.831 22.698 1.00 93.19 183 ASP A N 1
ATOM 1440 C CA . ASP A 1 183 ? -17.154 -1.906 21.349 1.00 93.19 183 ASP A CA 1
ATOM 1441 C C . ASP A 1 183 ? -17.501 -3.255 20.699 1.00 93.19 183 ASP A C 1
ATOM 1443 O O . ASP A 1 183 ? -17.842 -4.231 21.373 1.00 93.19 183 ASP A O 1
ATOM 1447 N N . LYS A 1 184 ? -17.410 -3.332 19.368 1.00 92.25 184 LYS A N 1
ATOM 1448 C CA . LYS A 1 184 ? -17.592 -4.595 18.639 1.00 92.25 184 LYS A CA 1
ATOM 1449 C C . LYS A 1 184 ? -16.264 -5.033 18.046 1.00 92.25 184 LYS A C 1
ATOM 1451 O O . LYS A 1 184 ? -15.660 -4.282 17.293 1.00 92.25 184 LYS A O 1
ATOM 1456 N N . VAL A 1 185 ? -15.852 -6.271 18.313 1.00 93.19 185 VAL A N 1
ATOM 1457 C CA . VAL A 1 185 ? -14.630 -6.859 17.747 1.00 93.19 185 VAL A CA 1
ATOM 1458 C C . VAL A 1 185 ? -15.001 -8.017 16.832 1.00 93.19 185 VAL A C 1
ATOM 1460 O O . VAL A 1 185 ? -15.697 -8.943 17.248 1.00 93.19 185 VAL A O 1
ATOM 1463 N N . LEU A 1 186 ? -14.555 -7.970 15.578 1.00 91.88 186 LEU A N 1
ATOM 1464 C CA . LEU A 1 186 ? -14.803 -9.013 14.582 1.00 91.88 186 LEU A CA 1
ATOM 1465 C C . LEU A 1 186 ? -13.487 -9.637 14.098 1.00 91.88 186 LEU A C 1
ATOM 1467 O O . LEU A 1 186 ? -12.462 -8.957 14.089 1.00 91.88 186 LEU A O 1
ATOM 1471 N N . PRO A 1 187 ? -13.511 -10.897 13.625 1.00 88.62 187 PRO A N 1
ATOM 1472 C CA . PRO A 1 187 ? -12.372 -11.528 12.951 1.00 88.62 187 PRO A CA 1
ATOM 1473 C C . PRO A 1 187 ? -12.261 -11.135 11.466 1.00 88.62 187 PRO A C 1
ATOM 1475 O O . PRO A 1 187 ? -11.361 -11.590 10.772 1.00 88.62 187 PRO A O 1
ATOM 1478 N N . LYS A 1 188 ? -13.198 -10.324 10.957 1.00 89.44 188 LYS A N 1
ATOM 1479 C CA . LYS A 1 188 ? -13.239 -9.840 9.573 1.00 89.44 188 LYS A CA 1
ATOM 1480 C C . LYS A 1 188 ? -13.476 -8.332 9.532 1.00 89.44 188 LYS A C 1
ATOM 1482 O O . LYS A 1 188 ? -14.253 -7.805 10.337 1.00 89.44 188 LYS A O 1
ATOM 1487 N N . LEU A 1 189 ? -12.848 -7.658 8.574 1.00 91.12 189 LEU A N 1
ATOM 1488 C CA . LEU A 1 189 ? -13.118 -6.253 8.290 1.00 91.12 189 LEU A CA 1
ATOM 1489 C C . LEU A 1 189 ? -14.457 -6.122 7.557 1.00 91.12 189 LEU A C 1
ATOM 1491 O O . LEU A 1 189 ? -14.710 -6.823 6.581 1.00 91.12 189 LEU A O 1
ATOM 1495 N N . VAL A 1 190 ? -15.310 -5.223 8.032 1.00 90.06 190 VAL A N 1
ATOM 1496 C CA . VAL A 1 190 ? -16.597 -4.874 7.432 1.00 90.06 190 VAL A CA 1
ATOM 1497 C C . VAL A 1 190 ? -16.691 -3.360 7.443 1.00 90.06 190 VAL A C 1
ATOM 1499 O O . VAL A 1 190 ? -16.647 -2.731 8.500 1.00 90.06 190 VAL A O 1
ATOM 1502 N N . VAL A 1 1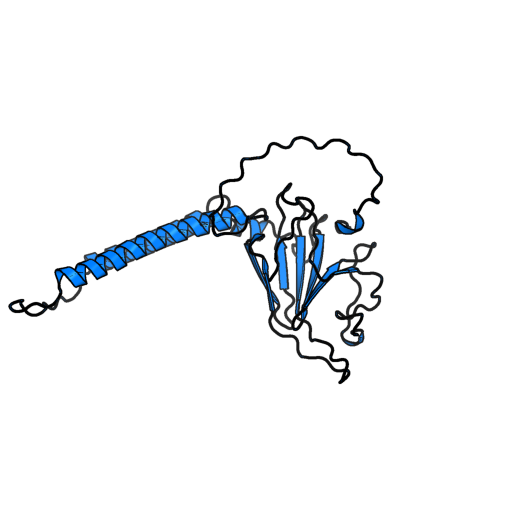91 ? -16.803 -2.775 6.260 1.00 89.69 191 VAL A N 1
ATOM 1503 C CA . VAL A 1 191 ? -16.751 -1.327 6.057 1.00 89.69 191 VAL A CA 1
ATOM 1504 C C . VAL A 1 191 ? -17.844 -0.907 5.074 1.00 89.69 191 VAL A C 1
ATOM 1506 O O . VAL A 1 191 ? -18.224 -1.710 4.221 1.00 89.69 191 VAL A O 1
ATOM 1509 N N . PRO A 1 192 ? -18.386 0.314 5.201 1.00 89.00 192 PRO A N 1
ATOM 1510 C CA . PRO A 1 192 ? -19.350 0.842 4.243 1.00 89.00 192 PRO A CA 1
ATOM 1511 C C . PRO A 1 192 ? -18.676 1.221 2.918 1.00 89.00 192 PRO A C 1
ATOM 1513 O O . PRO A 1 192 ? -17.495 1.560 2.875 1.00 89.00 192 PRO A O 1
ATOM 1516 N N . GLU A 1 193 ? -19.450 1.226 1.838 1.00 89.25 193 GLU A N 1
ATOM 1517 C CA . GLU A 1 193 ? -19.000 1.766 0.555 1.00 89.25 193 GLU A CA 1
ATOM 1518 C C . GLU A 1 193 ? -19.094 3.287 0.496 1.00 89.25 193 GLU A C 1
ATOM 1520 O O . GLU A 1 193 ? -19.879 3.896 1.221 1.00 89.25 193 GLU A O 1
ATOM 1525 N N . ASN A 1 194 ? -18.355 3.901 -0.434 1.00 90.31 194 ASN A N 1
ATOM 1526 C CA . ASN A 1 194 ? -18.446 5.327 -0.757 1.00 90.31 194 ASN A CA 1
ATOM 1527 C C . ASN A 1 194 ? -18.248 6.279 0.443 1.00 90.31 194 ASN A C 1
ATOM 1529 O O . ASN A 1 194 ? -18.613 7.453 0.392 1.00 90.31 194 ASN A O 1
ATOM 1533 N N . VAL A 1 195 ? -17.595 5.805 1.501 1.00 91.50 195 VAL A N 1
ATOM 1534 C CA . VAL A 1 195 ? -17.223 6.583 2.685 1.00 91.50 195 VAL A CA 1
ATOM 1535 C C . VAL A 1 195 ? -15.712 6.483 2.878 1.00 91.50 195 VAL A C 1
ATOM 1537 O O . VAL A 1 195 ? -15.113 5.448 2.582 1.00 91.50 195 VAL A O 1
ATOM 1540 N N . ASN A 1 196 ? -15.084 7.562 3.352 1.00 94.31 196 ASN A N 1
ATOM 1541 C CA . ASN A 1 196 ? -13.673 7.528 3.730 1.00 94.31 196 ASN A CA 1
ATOM 1542 C C . ASN A 1 196 ? -13.501 6.582 4.915 1.00 94.31 196 ASN A C 1
ATOM 1544 O O . ASN A 1 196 ? -14.146 6.764 5.946 1.00 94.31 196 ASN A O 1
ATOM 1548 N N . ILE A 1 197 ? -12.632 5.590 4.777 1.00 94.75 197 ILE A N 1
ATOM 1549 C CA . ILE A 1 197 ? -12.317 4.637 5.835 1.00 94.75 197 ILE A CA 1
ATOM 1550 C C . ILE A 1 197 ? -10.899 4.916 6.300 1.00 94.75 197 ILE A C 1
ATOM 1552 O O . ILE A 1 197 ? -9.967 4.884 5.499 1.00 94.75 197 ILE A O 1
ATOM 1556 N N . LEU A 1 198 ? -10.742 5.175 7.593 1.00 96.00 198 LEU A N 1
ATOM 1557 C CA . LEU A 1 198 ? -9.457 5.349 8.254 1.00 96.00 198 LEU A CA 1
ATOM 1558 C C . LEU A 1 198 ? -9.217 4.154 9.178 1.00 96.00 198 LEU A C 1
ATOM 1560 O O . LEU A 1 198 ? -9.998 3.889 10.091 1.00 96.00 198 LEU A O 1
ATOM 1564 N N . ILE A 1 199 ? -8.131 3.433 8.938 1.00 95.94 199 ILE A N 1
ATOM 1565 C CA . ILE A 1 199 ? -7.688 2.331 9.778 1.00 95.94 199 ILE A CA 1
ATOM 1566 C C . ILE A 1 199 ? -6.556 2.804 10.685 1.00 95.94 199 ILE A C 1
ATOM 1568 O O . ILE A 1 199 ? -5.537 3.305 10.211 1.00 95.94 199 ILE A O 1
ATOM 1572 N N . GLU A 1 200 ? -6.718 2.567 11.984 1.00 95.75 200 GLU A N 1
ATOM 1573 C CA . GLU A 1 200 ? -5.665 2.695 12.991 1.00 95.75 200 GLU A CA 1
ATOM 1574 C C . GLU A 1 200 ? -5.032 1.323 13.242 1.00 95.75 200 GLU A C 1
ATOM 1576 O O . GLU A 1 200 ? -5.681 0.402 13.738 1.00 95.75 200 GLU A O 1
ATOM 1581 N N . LEU A 1 201 ? -3.760 1.181 12.890 1.00 96.12 201 LEU A N 1
ATOM 1582 C CA . LEU A 1 201 ? -3.027 -0.078 12.844 1.00 96.12 201 LEU A CA 1
ATOM 1583 C C . LEU A 1 201 ? -2.121 -0.236 14.067 1.00 96.12 201 LEU A C 1
ATOM 1585 O O . LEU A 1 201 ? -1.249 0.599 14.306 1.00 96.12 201 LEU A O 1
ATOM 1589 N N . ASN A 1 202 ? -2.290 -1.329 14.815 1.00 95.50 202 ASN A N 1
ATOM 1590 C CA . ASN A 1 202 ? -1.524 -1.593 16.036 1.00 95.50 202 ASN A CA 1
ATOM 1591 C C . ASN A 1 202 ? -1.095 -3.062 16.139 1.00 95.50 202 ASN A C 1
ATOM 1593 O O . ASN A 1 202 ? -1.918 -3.967 16.035 1.00 95.50 202 ASN A O 1
ATOM 1597 N N . SER A 1 203 ? 0.190 -3.319 16.385 1.00 94.69 203 SER A N 1
ATOM 1598 C CA . SER A 1 203 ? 0.670 -4.677 16.681 1.00 94.69 203 SER A CA 1
ATOM 1599 C C . SER A 1 203 ? 0.515 -4.994 18.169 1.00 94.69 203 SER A C 1
ATOM 1601 O O . SER A 1 203 ? 0.868 -4.174 19.022 1.00 94.69 203 SER A O 1
ATOM 1603 N N . LEU A 1 204 ? -0.007 -6.181 18.479 1.00 92.50 204 LEU A N 1
ATOM 1604 C CA . LEU A 1 204 ? -0.237 -6.666 19.834 1.00 92.50 204 LEU A CA 1
ATOM 1605 C C . LEU A 1 204 ? 0.524 -7.963 20.113 1.00 92.50 204 LEU A C 1
ATOM 1607 O O . LEU A 1 204 ? 0.633 -8.855 19.275 1.00 92.50 204 LEU A O 1
ATOM 1611 N N . GLY A 1 205 ? 0.993 -8.076 21.354 1.00 90.88 205 GLY A N 1
ATOM 1612 C CA . GLY A 1 205 ? 1.437 -9.341 21.923 1.00 90.88 205 GLY A CA 1
ATOM 1613 C C . GLY A 1 205 ? 0.262 -10.280 22.182 1.00 90.88 205 GLY A C 1
ATOM 1614 O O . GLY A 1 205 ? -0.815 -9.826 22.582 1.00 90.88 205 GLY A O 1
ATOM 1615 N N . LYS A 1 206 ? 0.477 -11.579 21.987 1.00 88.94 206 LYS A N 1
ATOM 1616 C CA . LYS A 1 206 ? -0.505 -12.634 22.241 1.00 88.94 206 LYS A CA 1
ATOM 1617 C C . LYS A 1 206 ? -0.580 -12.958 23.723 1.00 88.94 206 LYS A C 1
ATOM 1619 O O . LYS A 1 206 ? 0.456 -13.081 24.369 1.00 88.94 206 LYS A O 1
ATOM 1624 N N . TYR A 1 207 ? -1.790 -13.147 24.242 1.00 86.69 207 TYR A N 1
ATOM 1625 C CA . TYR A 1 207 ? -1.984 -13.689 25.587 1.00 86.69 207 TYR A CA 1
ATOM 1626 C C . TYR A 1 207 ? -1.773 -15.209 25.606 1.00 86.69 207 TYR A C 1
ATOM 1628 O O . TYR A 1 207 ? -2.398 -15.933 24.825 1.00 86.69 207 TYR A O 1
ATOM 1636 N N . ASP A 1 208 ? -0.917 -15.691 26.506 1.00 85.00 208 ASP A N 1
ATOM 1637 C CA . ASP A 1 208 ? -0.732 -17.115 26.786 1.00 85.00 208 ASP A CA 1
ATOM 1638 C C . ASP A 1 208 ? -1.476 -17.488 28.073 1.00 85.00 208 ASP A C 1
ATOM 1640 O O . ASP A 1 208 ? -1.098 -17.099 29.178 1.00 85.00 208 ASP A O 1
ATOM 1644 N N . ALA A 1 209 ? -2.550 -18.263 27.917 1.00 82.06 209 ALA A N 1
ATOM 1645 C CA . ALA A 1 209 ? -3.386 -18.705 29.028 1.00 82.06 209 ALA A CA 1
ATOM 1646 C C . ALA A 1 209 ? -2.701 -19.740 29.939 1.00 82.06 209 ALA A C 1
ATOM 1648 O O . ALA A 1 209 ? -3.151 -19.927 31.064 1.00 82.06 209 ALA A O 1
ATOM 1649 N N . ASN A 1 210 ? -1.641 -20.420 29.482 1.00 85.81 210 ASN A N 1
ATOM 1650 C CA . ASN A 1 210 ? -0.946 -21.424 30.298 1.00 85.81 210 ASN A CA 1
ATOM 1651 C C . ASN A 1 210 ? 0.024 -20.783 31.289 1.00 85.81 210 ASN A C 1
ATOM 1653 O O . ASN A 1 210 ? 0.238 -21.305 32.380 1.00 85.81 210 ASN A O 1
ATOM 1657 N N . THR A 1 211 ? 0.645 -19.676 30.885 1.00 85.75 211 THR A N 1
ATOM 1658 C CA . THR A 1 211 ? 1.640 -18.954 31.684 1.00 85.75 211 THR A CA 1
ATOM 1659 C C . THR A 1 211 ? 1.093 -17.664 32.282 1.00 85.75 211 THR A C 1
ATOM 1661 O O . THR A 1 211 ? 1.800 -17.027 33.054 1.00 85.75 211 THR A O 1
ATOM 1664 N N . GLU A 1 212 ? -0.132 -17.269 31.921 1.00 83.00 212 GLU A N 1
ATOM 1665 C CA . GLU A 1 212 ? -0.743 -15.975 32.258 1.00 83.00 212 GLU A CA 1
ATOM 1666 C C . GLU A 1 212 ? 0.149 -14.777 31.870 1.00 83.00 212 GLU A C 1
ATOM 1668 O O . GLU A 1 212 ? 0.123 -13.715 32.494 1.00 83.00 212 GLU A O 1
ATOM 1673 N N . THR A 1 213 ? 0.955 -14.943 30.818 1.00 83.62 213 THR A N 1
ATOM 1674 C CA . THR A 1 213 ? 1.885 -13.927 30.307 1.00 83.62 213 THR A CA 1
ATOM 1675 C C . THR A 1 213 ? 1.549 -13.538 28.871 1.00 83.62 213 THR A C 1
ATOM 1677 O O . THR A 1 213 ? 0.586 -14.014 28.270 1.00 83.62 213 THR A O 1
ATOM 1680 N N . TYR A 1 214 ? 2.345 -12.623 28.321 1.00 83.75 214 TYR A N 1
ATOM 1681 C CA . TYR A 1 214 ? 2.149 -12.081 26.989 1.00 83.75 214 TYR A CA 1
ATOM 1682 C C . TYR A 1 214 ? 3.407 -12.224 26.156 1.00 83.75 214 TYR A C 1
ATOM 1684 O O . TYR A 1 214 ? 4.517 -12.004 26.648 1.00 83.75 214 TYR A O 1
ATOM 1692 N N . THR A 1 215 ? 3.229 -12.543 24.878 1.00 88.56 215 THR A N 1
ATOM 1693 C CA . THR A 1 215 ? 4.325 -12.469 23.918 1.00 88.56 215 THR A CA 1
ATOM 1694 C C . THR A 1 215 ? 4.641 -11.013 23.596 1.00 88.56 215 THR A C 1
ATOM 1696 O O . THR A 1 215 ? 3.824 -10.110 23.789 1.00 88.56 215 THR A O 1
ATOM 1699 N N . HIS A 1 216 ? 5.840 -10.765 23.081 1.00 90.88 216 HIS A N 1
ATOM 1700 C CA . HIS A 1 216 ? 6.140 -9.461 22.511 1.00 90.88 216 HIS A CA 1
ATOM 1701 C C . HIS A 1 216 ? 5.358 -9.265 21.200 1.00 90.88 216 HIS A C 1
ATOM 1703 O O . HIS A 1 216 ? 5.226 -10.220 20.429 1.00 90.88 216 HIS A O 1
ATOM 1709 N N . PRO A 1 217 ? 4.850 -8.050 20.925 1.00 93.3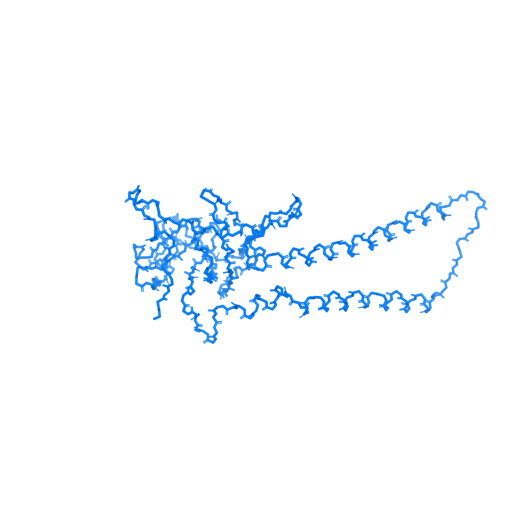1 217 PRO A N 1
ATOM 1710 C CA . PRO A 1 217 ? 4.310 -7.719 19.611 1.00 93.31 217 PRO A CA 1
ATOM 1711 C C . PRO A 1 217 ? 5.396 -7.890 18.544 1.00 93.31 217 PRO A C 1
ATOM 1713 O O . PRO A 1 217 ? 6.557 -7.538 18.765 1.00 93.31 217 PRO A O 1
ATOM 1716 N N . VAL A 1 218 ? 5.016 -8.401 17.376 1.00 94.94 218 VAL A N 1
ATOM 1717 C CA . VAL A 1 218 ? 5.922 -8.574 16.230 1.00 94.94 218 VAL A CA 1
ATOM 1718 C C . VAL A 1 218 ? 5.452 -7.759 15.034 1.00 94.94 218 VAL A C 1
ATOM 1720 O O . VAL A 1 218 ? 4.365 -7.182 15.040 1.00 94.94 218 VAL A O 1
ATOM 1723 N N . LEU A 1 219 ? 6.285 -7.682 14.002 1.00 96.25 219 LEU A N 1
ATOM 1724 C CA . LEU A 1 219 ? 5.900 -7.023 12.764 1.00 96.25 219 LEU A CA 1
ATOM 1725 C C . LEU A 1 219 ? 4.832 -7.850 12.035 1.00 96.25 219 LEU A C 1
ATOM 1727 O O . LEU A 1 219 ? 5.011 -9.046 11.810 1.00 96.25 219 LEU A O 1
ATOM 1731 N N . HIS A 1 220 ? 3.752 -7.180 11.639 1.00 95.06 220 HIS A N 1
ATOM 1732 C CA . HIS A 1 220 ? 2.748 -7.695 10.707 1.00 95.06 220 HIS A CA 1
ATOM 1733 C C . HIS A 1 220 ? 2.619 -6.738 9.521 1.00 95.06 220 HIS A C 1
ATOM 1735 O O . HIS A 1 220 ? 3.138 -5.622 9.557 1.00 95.06 220 HIS A O 1
ATOM 1741 N N . SER A 1 221 ? 1.907 -7.147 8.477 1.00 94.94 221 SER A N 1
ATOM 1742 C CA . SER A 1 221 ? 1.617 -6.283 7.338 1.00 94.94 221 SER A CA 1
ATOM 1743 C C . SER A 1 221 ? 0.162 -6.454 6.954 1.00 94.94 221 SER A C 1
ATOM 1745 O O . SER A 1 221 ? -0.243 -7.565 6.650 1.00 94.94 221 SER A O 1
ATOM 1747 N N . PHE A 1 222 ? -0.613 -5.375 7.031 1.00 94.69 222 PHE A N 1
ATOM 1748 C CA . PHE A 1 222 ? -1.998 -5.357 6.584 1.00 94.69 222 PHE A CA 1
ATOM 1749 C C . PHE A 1 222 ? -2.002 -5.109 5.082 1.00 94.69 222 PHE A C 1
ATOM 1751 O O . PHE A 1 222 ? -1.618 -4.020 4.633 1.00 94.69 222 PHE A O 1
ATOM 1758 N N . PHE A 1 223 ? -2.407 -6.111 4.308 1.00 93.44 223 PHE A N 1
ATOM 1759 C CA . PHE A 1 223 ? -2.397 -6.046 2.856 1.00 93.44 223 PHE A CA 1
ATOM 1760 C C . PHE A 1 223 ? -3.740 -6.476 2.272 1.00 93.44 223 PHE A C 1
ATOM 1762 O O . PHE A 1 223 ? -4.299 -7.507 2.628 1.00 93.44 223 PHE A O 1
ATOM 1769 N N . SER A 1 224 ? -4.248 -5.702 1.315 1.00 92.81 224 SER A N 1
ATOM 1770 C CA . SER A 1 224 ? -5.356 -6.143 0.473 1.00 92.81 224 SER A CA 1
ATOM 1771 C C . SER A 1 224 ? -5.036 -5.852 -0.991 1.00 92.81 224 SER A C 1
ATOM 1773 O O . SER A 1 224 ? -4.944 -4.677 -1.377 1.00 92.81 224 SER A O 1
ATOM 1775 N N . PRO A 1 225 ? -4.892 -6.899 -1.826 1.00 90.50 225 PRO A N 1
ATOM 1776 C CA . PRO A 1 225 ? -4.709 -6.741 -3.259 1.00 90.50 225 PRO A CA 1
ATOM 1777 C C . PRO A 1 225 ? -5.820 -5.901 -3.885 1.00 90.50 225 PRO A C 1
ATOM 1779 O O . PRO A 1 225 ? -5.512 -4.947 -4.590 1.00 90.50 225 PRO A O 1
ATOM 1782 N N . ASN A 1 226 ? -7.091 -6.188 -3.592 1.00 90.62 226 ASN A N 1
ATOM 1783 C CA . ASN A 1 226 ? -8.234 -5.476 -4.175 1.00 90.62 226 ASN A CA 1
ATOM 1784 C C . ASN A 1 226 ? -8.241 -3.973 -3.850 1.00 90.62 226 ASN A C 1
ATOM 1786 O O . ASN A 1 226 ? -8.708 -3.164 -4.649 1.00 90.62 226 ASN A O 1
ATOM 1790 N N . LEU A 1 227 ? -7.691 -3.577 -2.698 1.00 91.69 227 LEU A N 1
ATOM 1791 C CA . LEU A 1 227 ? -7.551 -2.166 -2.328 1.00 91.69 227 LEU A CA 1
ATOM 1792 C C . LEU A 1 227 ? -6.290 -1.503 -2.905 1.00 91.69 227 LEU A C 1
ATOM 1794 O O . LEU A 1 227 ? -6.183 -0.280 -2.829 1.00 91.69 227 LEU A O 1
ATOM 1798 N N . ARG A 1 228 ? -5.346 -2.282 -3.461 1.00 91.88 228 ARG A N 1
ATOM 1799 C CA . ARG A 1 228 ? -3.977 -1.855 -3.821 1.00 91.88 228 ARG A CA 1
ATOM 1800 C C . ARG A 1 228 ? -3.277 -1.149 -2.662 1.00 91.88 228 ARG A C 1
ATOM 1802 O O . ARG A 1 228 ? -2.606 -0.132 -2.826 1.00 91.88 228 ARG A O 1
ATOM 1809 N N . LEU A 1 229 ? -3.461 -1.714 -1.472 1.00 91.88 229 LEU A N 1
ATOM 1810 C CA . LEU A 1 229 ? -3.102 -1.079 -0.217 1.00 91.88 229 LEU A CA 1
ATOM 1811 C C . LEU A 1 229 ? -2.291 -2.021 0.659 1.00 91.88 229 LEU A C 1
ATOM 1813 O O . LEU A 1 229 ? -2.700 -3.159 0.886 1.00 91.88 229 LEU A O 1
ATOM 1817 N N . LYS A 1 230 ? -1.176 -1.518 1.191 1.00 94.44 230 LYS A N 1
ATOM 1818 C CA . LYS A 1 230 ? -0.322 -2.234 2.135 1.00 94.44 230 LYS A CA 1
ATOM 1819 C C . LYS A 1 230 ? 0.212 -1.285 3.200 1.00 94.44 230 LYS A C 1
ATOM 1821 O O . LYS A 1 230 ? 0.684 -0.204 2.856 1.00 94.44 230 LYS A O 1
ATOM 1826 N N . GLN A 1 231 ? 0.186 -1.705 4.461 1.00 95.62 231 GLN A N 1
ATOM 1827 C CA . GLN A 1 231 ? 0.835 -0.982 5.553 1.00 95.62 231 GLN A CA 1
ATOM 1828 C C . GLN A 1 231 ? 1.319 -1.929 6.637 1.00 95.62 231 GLN A C 1
ATOM 1830 O O . GLN A 1 231 ? 0.581 -2.791 7.110 1.00 95.62 231 GLN A O 1
ATOM 1835 N N . AS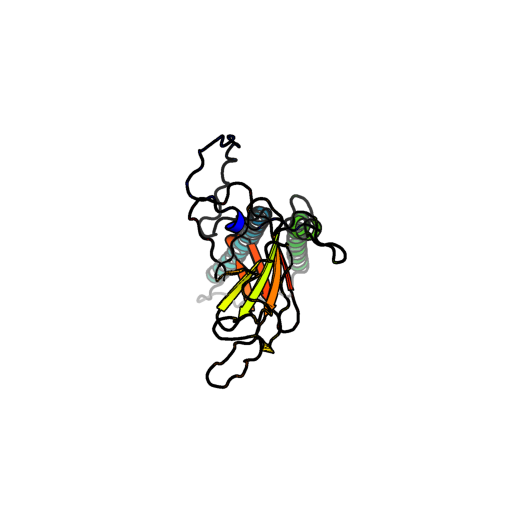P A 1 232 ? 2.556 -1.719 7.066 1.00 96.19 232 ASP A N 1
ATOM 1836 C CA . ASP A 1 232 ? 3.152 -2.510 8.130 1.00 96.19 232 ASP A CA 1
ATOM 1837 C C . ASP A 1 232 ? 2.658 -2.046 9.501 1.00 96.19 232 ASP A C 1
ATOM 1839 O O . ASP A 1 232 ? 2.547 -0.846 9.775 1.00 96.19 232 ASP A O 1
ATOM 1843 N N . LEU A 1 233 ? 2.389 -3.025 10.364 1.00 95.81 233 LEU A N 1
ATOM 1844 C CA . LEU A 1 233 ? 2.131 -2.847 11.783 1.00 95.81 233 LEU A CA 1
ATOM 1845 C C . LEU A 1 233 ? 3.456 -3.034 12.506 1.00 95.81 233 LEU A C 1
ATOM 1847 O O . LEU A 1 233 ? 3.864 -4.157 12.813 1.00 95.81 233 LEU A O 1
ATOM 1851 N N . VAL A 1 234 ? 4.135 -1.922 12.760 1.00 95.75 234 VAL A N 1
ATOM 1852 C CA . VAL A 1 234 ? 5.404 -1.925 13.481 1.00 95.75 234 VAL A CA 1
ATOM 1853 C C . VAL A 1 234 ? 5.114 -1.863 14.985 1.00 95.75 234 VAL A C 1
ATOM 1855 O O . VAL A 1 234 ? 4.404 -0.959 15.434 1.00 95.75 234 VAL A O 1
ATOM 1858 N N . PRO A 1 235 ? 5.642 -2.797 15.796 1.00 95.19 235 PRO A N 1
ATOM 1859 C CA . PRO A 1 235 ? 5.502 -2.743 17.246 1.00 95.19 235 PRO A CA 1
ATOM 1860 C C . PRO A 1 235 ? 5.851 -1.369 17.823 1.00 95.19 235 PRO A C 1
ATOM 1862 O O . PRO A 1 235 ? 6.863 -0.768 17.458 1.00 95.19 235 PRO A O 1
ATOM 1865 N N . TYR A 1 236 ? 5.004 -0.881 18.733 1.00 91.81 236 TYR A N 1
ATOM 1866 C CA . TYR A 1 236 ? 5.154 0.409 19.425 1.00 91.81 236 TYR A CA 1
ATOM 1867 C C . TYR A 1 236 ? 5.101 1.660 18.533 1.00 91.81 236 TYR A C 1
ATOM 1869 O O . TYR A 1 236 ? 5.287 2.766 19.034 1.00 91.81 236 TYR A O 1
ATOM 1877 N N . HIS A 1 237 ? 4.804 1.504 17.242 1.00 94.44 237 HIS A N 1
ATOM 1878 C CA . HIS A 1 237 ? 4.654 2.602 16.294 1.00 94.44 237 HIS A CA 1
ATOM 1879 C C . HIS A 1 237 ? 3.286 2.474 15.614 1.00 94.44 237 HIS A C 1
ATOM 1881 O O . HIS A 1 237 ? 3.185 1.853 14.554 1.00 94.44 237 HIS A O 1
ATOM 1887 N N . PRO A 1 238 ? 2.218 3.013 16.236 1.00 91.06 238 PRO A N 1
ATOM 1888 C CA . PRO A 1 238 ? 0.885 2.994 15.653 1.00 91.06 238 PRO A CA 1
ATOM 1889 C C . PRO A 1 238 ? 0.900 3.604 14.253 1.00 91.06 238 PRO A C 1
ATOM 1891 O O . PRO A 1 238 ? 1.370 4.726 14.049 1.00 91.06 238 PRO A O 1
ATOM 1894 N N . GLY A 1 239 ? 0.398 2.843 13.289 1.00 93.31 239 GLY A N 1
ATOM 1895 C CA . GLY A 1 239 ? 0.264 3.274 11.906 1.00 93.31 239 GLY A CA 1
ATOM 1896 C C . GLY A 1 239 ? -1.154 3.741 11.620 1.00 93.31 239 GLY A C 1
ATOM 1897 O O . GLY A 1 239 ? -2.102 3.373 12.314 1.00 93.31 239 GLY A O 1
ATOM 1898 N N . LYS A 1 240 ? -1.318 4.515 10.552 1.00 94.75 240 LYS A N 1
ATOM 1899 C CA . LYS A 1 240 ? -2.634 4.812 9.995 1.00 94.75 240 LYS A CA 1
ATOM 1900 C C . LYS A 1 240 ? -2.609 4.617 8.496 1.00 94.75 240 LYS A C 1
ATOM 1902 O O . LYS A 1 240 ? -1.609 4.908 7.841 1.00 94.75 240 LYS A O 1
ATOM 1907 N N . ILE A 1 241 ? -3.717 4.131 7.962 1.00 94.62 241 ILE A N 1
ATOM 1908 C CA . ILE A 1 241 ? -3.922 4.064 6.524 1.00 94.62 241 ILE A CA 1
ATOM 1909 C C . ILE A 1 241 ? -5.376 4.327 6.190 1.00 94.62 241 ILE A C 1
ATOM 1911 O O . ILE A 1 241 ? -6.254 4.091 7.013 1.00 94.62 241 ILE A O 1
ATOM 1915 N N . TRP A 1 242 ? -5.638 4.817 4.986 1.00 95.31 242 TRP A N 1
ATOM 1916 C CA . TRP A 1 242 ? -6.992 5.103 4.555 1.00 95.31 242 TRP A CA 1
ATOM 1917 C C . TRP A 1 242 ? -7.267 4.560 3.162 1.00 95.31 242 TRP A C 1
ATOM 1919 O O . TRP A 1 242 ? -6.368 4.353 2.341 1.00 95.31 242 TRP A O 1
ATOM 1929 N N . PHE A 1 243 ? -8.546 4.348 2.901 1.00 94.12 243 PHE A N 1
ATOM 1930 C CA . PHE A 1 243 ? -9.055 4.048 1.577 1.00 94.12 243 PHE A CA 1
ATOM 1931 C C . PHE A 1 243 ? -10.524 4.443 1.488 1.00 94.12 243 PHE A C 1
ATOM 1933 O O . PHE A 1 243 ? -11.192 4.696 2.491 1.00 94.12 243 PHE A O 1
ATOM 1940 N N . LYS A 1 244 ? -11.031 4.480 0.262 1.00 93.31 244 LYS A N 1
ATOM 1941 C CA . LYS A 1 244 ? -12.449 4.635 -0.033 1.00 93.31 244 LYS A CA 1
ATOM 1942 C C . LYS A 1 244 ? -12.824 3.579 -1.063 1.00 93.31 244 LYS A C 1
ATOM 1944 O O . LYS A 1 244 ? -12.120 3.429 -2.061 1.00 93.31 244 LYS A O 1
ATOM 1949 N N . ILE A 1 245 ? -13.894 2.835 -0.802 1.00 91.38 245 ILE A N 1
ATOM 1950 C CA . ILE A 1 245 ? -14.414 1.822 -1.730 1.00 91.38 245 ILE A CA 1
ATOM 1951 C C . ILE A 1 245 ? -15.314 2.514 -2.760 1.00 91.38 245 ILE A C 1
ATOM 1953 O O . ILE A 1 245 ? -16.113 3.386 -2.392 1.00 91.38 245 ILE A O 1
ATOM 1957 N N . LYS A 1 246 ? -15.170 2.143 -4.039 1.00 90.44 246 LYS A N 1
ATOM 1958 C CA . LYS A 1 246 ? -16.017 2.625 -5.139 1.00 90.44 246 LYS A CA 1
ATOM 1959 C C . LYS A 1 246 ? -17.481 2.261 -4.879 1.00 90.44 246 LYS A C 1
ATOM 1961 O O . LYS A 1 246 ? -17.785 1.200 -4.346 1.00 90.44 246 LYS A O 1
ATOM 1966 N N . GLN A 1 247 ? -18.397 3.147 -5.247 1.00 85.12 247 GLN A N 1
ATOM 1967 C CA . GLN A 1 247 ? -19.824 2.884 -5.083 1.00 85.12 247 GLN A CA 1
ATOM 1968 C C . GLN A 1 247 ? -20.271 1.737 -6.003 1.00 85.12 247 GLN A C 1
ATOM 1970 O O . GLN A 1 247 ? -19.963 1.762 -7.191 1.00 85.12 247 GLN A O 1
ATOM 1975 N N . GLY A 1 248 ? -21.040 0.783 -5.470 1.00 79.62 248 GLY A N 1
ATOM 1976 C CA . GLY A 1 248 ? -21.589 -0.332 -6.248 1.00 79.62 248 GLY A CA 1
ATOM 1977 C C . GLY A 1 248 ? -20.655 -1.539 -6.358 1.00 79.62 248 GLY A C 1
ATOM 1978 O O . GLY A 1 248 ? -20.908 -2.413 -7.185 1.00 79.62 248 GLY A O 1
ATOM 1979 N N . THR A 1 249 ? -19.603 -1.598 -5.537 1.00 77.00 249 THR A N 1
ATOM 1980 C CA . THR A 1 249 ? -18.641 -2.715 -5.524 1.00 77.00 249 THR A CA 1
ATOM 1981 C C . THR A 1 249 ? -19.072 -3.836 -4.572 1.00 77.00 249 THR A C 1
ATOM 1983 O O . THR A 1 249 ? -18.646 -4.980 -4.694 1.00 77.00 249 THR A O 1
ATOM 1986 N N . ALA A 1 250 ? -19.951 -3.530 -3.622 1.00 63.72 250 ALA A N 1
ATOM 1987 C CA . ALA A 1 250 ? -20.477 -4.437 -2.629 1.00 63.72 250 ALA A CA 1
ATOM 1988 C C . ALA A 1 250 ? -21.618 -5.209 -3.270 1.00 63.72 250 ALA A C 1
ATOM 1990 O O . ALA A 1 250 ? -22.781 -4.800 -3.224 1.00 63.72 250 ALA A O 1
ATOM 1991 N N . ARG A 1 251 ? -21.283 -6.348 -3.870 1.00 64.19 251 ARG A N 1
ATOM 1992 C CA . ARG A 1 251 ? -22.289 -7.355 -4.190 1.00 64.19 251 ARG A CA 1
ATOM 1993 C C . ARG A 1 251 ? -22.580 -8.163 -2.931 1.00 64.19 251 ARG A C 1
ATOM 1995 O O . ARG A 1 251 ? -21.684 -8.485 -2.148 1.00 64.19 251 ARG A O 1
ATOM 2002 N N . GLU A 1 252 ? -23.851 -8.465 -2.704 1.00 55.00 252 GLU A N 1
ATOM 2003 C CA . GLU A 1 252 ? -24.274 -9.235 -1.538 1.00 55.00 252 GLU A CA 1
ATOM 2004 C C . GLU A 1 252 ? -23.547 -10.593 -1.508 1.00 55.00 252 GLU A C 1
ATOM 2006 O O . GLU A 1 252 ? -23.634 -11.383 -2.445 1.00 55.00 252 GLU A O 1
ATOM 2011 N N . GLY A 1 253 ? -22.784 -10.847 -0.440 1.00 58.50 253 GLY A N 1
ATOM 2012 C CA . GLY A 1 253 ? -22.028 -12.089 -0.256 1.00 58.50 253 GLY A CA 1
ATOM 2013 C C . GLY A 1 253 ? -20.597 -12.104 -0.810 1.00 58.50 253 GLY A C 1
ATOM 2014 O O . GLY A 1 253 ? -19.869 -13.052 -0.499 1.00 58.50 253 GLY A O 1
ATOM 2015 N N . GLU A 1 254 ? -20.151 -11.079 -1.547 1.00 68.00 254 GLU A N 1
ATOM 2016 C CA . GLU A 1 254 ? -18.747 -10.977 -1.968 1.00 68.00 254 GLU A CA 1
ATOM 2017 C C . GLU A 1 254 ? -17.830 -10.714 -0.764 1.00 68.00 254 GLU A C 1
ATOM 2019 O O . GLU A 1 254 ? -18.102 -9.888 0.112 1.00 68.00 254 GLU A O 1
ATOM 2024 N N . LYS A 1 255 ? -16.731 -11.468 -0.702 1.00 67.94 255 LYS A N 1
ATOM 2025 C CA . LYS A 1 255 ? -15.703 -11.351 0.333 1.00 67.94 255 LYS A CA 1
ATOM 2026 C C . LYS A 1 255 ? -14.379 -11.062 -0.347 1.00 67.94 255 LYS A C 1
ATOM 2028 O O . LYS A 1 255 ? -13.966 -11.810 -1.226 1.00 67.94 255 LYS A O 1
ATOM 2033 N N . TYR A 1 256 ? -13.713 -10.020 0.120 1.00 74.38 256 TYR A N 1
ATOM 2034 C CA . TYR A 1 256 ? -12.384 -9.649 -0.335 1.00 74.38 256 TYR A CA 1
ATOM 2035 C C . TYR A 1 256 ? -11.354 -10.116 0.685 1.00 74.38 256 TYR A C 1
ATOM 2037 O O . TYR A 1 256 ? -11.567 -10.002 1.895 1.00 74.38 256 TYR A O 1
ATOM 2045 N N . GLU A 1 257 ? -10.257 -10.680 0.195 1.00 68.12 257 GLU A N 1
ATOM 2046 C CA . GLU A 1 257 ? -9.200 -11.196 1.052 1.00 68.12 257 GLU A CA 1
ATOM 2047 C C . GLU A 1 257 ? -8.350 -10.046 1.614 1.00 68.12 257 GLU A C 1
ATOM 2049 O O . GLU A 1 257 ? -7.998 -9.084 0.920 1.00 68.12 257 GLU A O 1
ATOM 2054 N N . ILE A 1 258 ? -8.043 -10.157 2.904 1.00 70.81 258 ILE A N 1
ATOM 2055 C CA . ILE A 1 258 ? -7.068 -9.333 3.611 1.00 70.81 258 ILE A CA 1
ATOM 2056 C C . ILE A 1 258 ? -6.032 -10.309 4.150 1.00 70.81 258 ILE A C 1
ATOM 2058 O O . ILE A 1 258 ? -6.394 -11.257 4.851 1.00 70.81 258 ILE A O 1
ATOM 2062 N N . VAL A 1 259 ? -4.775 -10.070 3.791 1.00 59.44 259 VAL A N 1
ATOM 2063 C CA . VAL A 1 259 ? -3.610 -10.881 4.154 1.00 59.44 259 VAL A CA 1
ATOM 2064 C C . VAL A 1 259 ? -2.820 -10.155 5.234 1.00 59.44 259 VAL A C 1
ATOM 2066 O O . VAL A 1 259 ? -2.581 -8.936 5.055 1.00 59.44 259 VAL A O 1
#

Solvent-accessible surface area (backbone atoms only — not comparable to full-atom values): 15580 Å² total; per-residue (Å²): 131,68,46,46,82,56,53,80,79,64,66,68,70,98,80,76,83,94,76,79,86,73,88,70,78,80,74,78,77,72,85,67,60,93,89,55,70,67,59,45,22,76,44,19,58,45,50,50,54,52,48,52,52,52,50,50,58,52,48,53,51,47,53,52,51,52,50,51,50,53,47,47,52,70,75,67,53,88,56,93,89,61,80,77,87,82,90,79,83,84,52,72,69,60,55,50,48,57,51,51,52,52,50,51,54,53,50,50,54,53,45,53,55,70,54,73,82,20,35,64,54,51,59,63,73,63,50,63,55,56,98,90,42,67,45,85,53,34,33,68,36,41,37,34,41,35,89,90,48,57,41,31,38,35,47,18,97,86,54,46,70,68,60,68,38,80,89,49,43,42,99,90,30,75,79,2,42,78,56,66,86,55,31,48,76,34,83,59,90,80,76,59,65,66,34,49,34,38,38,42,30,36,32,37,42,40,79,38,84,90,75,76,45,66,48,78,42,52,78,46,56,53,32,25,72,33,50,68,42,74,49,64,17,40,52,96,46,76,34,74,52,73,52,32,36,38,76,88,69,81,50,91,87,73,80,80,74,74,81

pLDDT: mean 83.26, std 17.14, range [30.84, 98.38]

Sequence (259 aa):
MLLASPAWAQEKSADAPAAAASAAGHEAEKPGLFWMPDAISTYGEGVDDLFVLIFWITGIAFVVVEGLMLWFLFRYRNREGHEKAYYTHGNNKLEVTWTLGTVAVLVFIAYIQLVGDSSWLTIKAGYPEKDGVVEPGTFVVRVYGEQFAWHFNYPGKDGKFEDQRHSFKSPTNPIGLDVPAKDKVLPKLVVPENVNILIELNSLGKYDANTETYTHPVLHSFFSPNLRLKQDLVPYHPGKIWFKIKQGTAREGEKYEIV

Mean predicted aligned error: 9.83 Å

Secondary structure (DSSP, 8-state):
--PPPPGGGG---S-------------------TTSPP--BTTHHHHHHHHHHHHHHHHHHHHHHHHHHHHHHHHH---TTPPPPP-----HHHHHHHHHHHHHHHHHHHHHHHSSS-HHHHHHHT-SEETTEEPTT-EEEEEEEETTEEEEEE--TTS-PPPB-GGG-BTTBTT-BSSTTTSEEESS----SSSEEEEEEEE-PPEETTTTEEPPP--EEEEETTTTEEEEEBTTB-EEEEEEBPTT---TT------

Radius of gyration: 26.42 Å; Cα contacts (8 Å, |Δi|>4): 347; chains: 1; bounding box: 80×42×70 Å